Protein AF-A0ABD3L553-F1 (afdb_monomer_lite)

pLDDT: mean 78.99, std 18.38, range [27.89, 98.38]

Structure (mmCIF, N/CA/C/O backbone):
data_AF-A0ABD3L553-F1
#
_entry.id   AF-A0ABD3L553-F1
#
loop_
_atom_site.group_PDB
_atom_site.id
_atom_site.type_symbol
_atom_site.label_atom_id
_atom_site.label_alt_id
_atom_site.label_comp_id
_atom_site.label_asym_id
_atom_site.label_entity_id
_atom_site.label_seq_id
_atom_site.pdbx_PDB_ins_code
_atom_site.Cartn_x
_atom_site.Cartn_y
_atom_site.Cartn_z
_atom_site.occupancy
_atom_site.B_iso_or_equiv
_atom_site.auth_seq_id
_atom_site.auth_comp_id
_atom_site.auth_asym_id
_atom_site.auth_atom_id
_atom_site.pdbx_PDB_model_num
ATOM 1 N N . MET A 1 1 ? -8.746 1.257 77.653 1.00 37.41 1 MET A N 1
ATOM 2 C CA . MET A 1 1 ? -7.509 1.775 77.025 1.00 37.41 1 MET A CA 1
ATOM 3 C C . MET A 1 1 ? -7.790 1.863 75.531 1.00 37.41 1 MET A C 1
ATOM 5 O O . MET A 1 1 ? -7.984 0.806 74.959 1.00 37.41 1 MET A O 1
ATOM 9 N N . PHE A 1 2 ? -7.956 2.972 74.812 1.00 38.97 2 PHE A N 1
ATOM 10 C CA . PHE A 1 2 ? -7.960 4.444 74.946 1.00 38.97 2 PHE A CA 1
ATOM 11 C C . PHE A 1 2 ? -8.925 4.904 73.809 1.00 38.97 2 PHE A C 1
ATOM 13 O O . PHE A 1 2 ? -8.923 4.252 72.772 1.00 38.97 2 PHE A O 1
ATOM 20 N N . GLY A 1 3 ? -9.777 5.931 73.850 1.00 38.03 3 GLY A N 1
ATOM 21 C CA . GLY A 1 3 ? -10.069 6.999 74.804 1.00 38.03 3 GLY A CA 1
ATOM 22 C C . GLY A 1 3 ? -11.532 7.483 74.651 1.00 38.03 3 GLY A C 1
ATOM 23 O O . GLY A 1 3 ? -12.263 7.013 73.783 1.00 38.03 3 GLY A O 1
ATOM 24 N N . SER A 1 4 ? -11.945 8.359 75.566 1.00 42.59 4 SER A N 1
ATOM 25 C CA . SER A 1 4 ? -13.318 8.562 76.067 1.00 42.59 4 SER A CA 1
ATOM 26 C C . SER A 1 4 ? -14.033 9.840 75.575 1.00 42.59 4 SER A C 1
ATOM 28 O O . SER A 1 4 ? -13.401 10.689 74.958 1.00 42.59 4 SER A O 1
ATOM 30 N N . ALA A 1 5 ? -15.293 9.988 76.036 1.00 36.97 5 ALA A N 1
ATOM 31 C CA . ALA A 1 5 ? -16.158 11.188 76.180 1.00 36.97 5 ALA A CA 1
ATOM 32 C C . ALA A 1 5 ? -17.264 11.322 75.100 1.00 36.97 5 ALA A C 1
ATOM 34 O O . ALA A 1 5 ? -16.957 11.429 73.922 1.00 36.97 5 ALA A O 1
ATOM 35 N N . LEU A 1 6 ? -18.570 11.123 75.370 1.00 44.94 6 LEU A N 1
ATOM 36 C CA . LEU A 1 6 ? -19.519 11.935 76.169 1.00 44.94 6 LEU A CA 1
ATOM 37 C C . LEU A 1 6 ? -19.442 13.436 75.848 1.00 44.94 6 LEU A C 1
ATOM 39 O O . LEU A 1 6 ? -18.518 14.082 76.314 1.00 44.94 6 LEU A O 1
ATOM 43 N N . GLU A 1 7 ? -20.445 13.979 75.141 1.00 37.50 7 GLU A N 1
ATOM 44 C CA . GLU A 1 7 ? -21.151 15.202 75.564 1.00 37.50 7 GLU A CA 1
ATOM 45 C C . GLU A 1 7 ? -22.433 15.493 74.755 1.00 37.50 7 GLU A C 1
ATOM 47 O O . GLU A 1 7 ? -22.500 15.374 73.534 1.00 37.50 7 GLU A O 1
ATOM 52 N N . LEU A 1 8 ? -23.466 15.865 75.512 1.00 46.34 8 LEU A N 1
ATOM 53 C CA . LEU A 1 8 ? -24.785 16.358 75.123 1.00 46.34 8 LEU A CA 1
ATOM 54 C C . LEU A 1 8 ? -24.719 17.849 74.758 1.00 46.34 8 LEU A C 1
ATOM 56 O O . LEU A 1 8 ? -24.069 18.606 75.475 1.00 46.34 8 LEU A O 1
ATOM 60 N N . ARG A 1 9 ? -25.540 18.321 73.806 1.00 36.81 9 ARG A N 1
ATOM 61 C CA . ARG A 1 9 ? -26.165 19.656 73.924 1.00 36.81 9 ARG A CA 1
ATOM 62 C C . ARG A 1 9 ? -27.349 19.836 72.978 1.00 36.81 9 ARG A C 1
ATOM 64 O O . ARG A 1 9 ? -27.183 19.935 71.769 1.00 36.81 9 ARG A O 1
ATOM 71 N N . GLY A 1 10 ? -28.546 19.940 73.547 1.00 38.44 10 GLY A N 1
ATOM 72 C CA . GLY A 1 10 ? -29.632 20.681 72.915 1.00 38.44 10 GLY A CA 1
ATOM 73 C C . GLY A 1 10 ? -29.478 22.170 73.221 1.00 38.44 10 GLY A C 1
ATOM 74 O O . GLY A 1 10 ? -29.081 22.509 74.331 1.00 38.44 10 GLY A O 1
ATOM 75 N N . MET A 1 11 ? -29.832 23.036 72.271 1.00 33.97 11 MET A N 1
ATOM 76 C CA . MET A 1 11 ? -30.286 24.404 72.539 1.00 33.97 11 MET A CA 1
ATOM 77 C C . MET A 1 11 ? -31.297 24.836 71.469 1.00 33.97 11 MET A C 1
ATOM 79 O O . MET A 1 11 ? -30.996 24.884 70.279 1.00 33.97 11 MET A O 1
ATOM 83 N N . ARG A 1 12 ? -32.514 25.118 71.943 1.00 43.62 12 ARG A N 1
ATOM 84 C CA . ARG A 1 12 ? -33.414 26.138 71.394 1.00 43.62 12 ARG A CA 1
ATOM 85 C C . ARG A 1 12 ? -32.825 27.501 71.751 1.00 43.62 12 ARG A C 1
ATOM 87 O O . ARG A 1 12 ? -32.411 27.628 72.893 1.00 43.62 12 ARG A O 1
ATOM 94 N N . ASP A 1 13 ? -32.889 28.460 70.831 1.00 33.41 13 ASP A N 1
ATOM 95 C CA . ASP A 1 13 ? -33.043 29.910 71.064 1.00 33.41 13 ASP A CA 1
ATOM 96 C C . ASP A 1 13 ? -33.409 30.551 69.709 1.00 33.41 13 ASP A C 1
ATOM 98 O O . ASP A 1 13 ? -32.777 30.255 68.700 1.00 33.41 13 ASP A O 1
ATOM 102 N N . THR A 1 14 ? -34.626 31.074 69.515 1.00 41.53 14 THR A N 1
ATOM 103 C CA . THR A 1 14 ? -35.154 32.413 69.870 1.00 41.53 14 THR A CA 1
ATOM 104 C C . THR A 1 14 ? -34.456 33.574 69.147 1.00 41.53 14 THR A C 1
ATOM 106 O O . THR A 1 14 ? -33.252 33.722 69.260 1.00 41.53 14 THR A O 1
ATOM 109 N N . HIS A 1 15 ? -35.249 34.376 68.408 1.00 40.12 15 HIS A N 1
ATOM 110 C CA . HIS A 1 15 ? -35.142 35.820 68.067 1.00 40.12 15 HIS A CA 1
ATOM 111 C C . HIS A 1 15 ? -36.072 36.073 66.854 1.00 40.12 15 HIS A C 1
ATOM 113 O O . HIS A 1 15 ? -35.786 35.630 65.750 1.00 40.12 15 HIS A O 1
ATOM 119 N N . ASN A 1 16 ? -37.334 36.490 67.021 1.00 34.00 16 ASN A N 1
ATOM 120 C CA . ASN A 1 16 ? -37.837 37.814 67.425 1.00 34.00 16 ASN A CA 1
ATOM 121 C C . ASN A 1 16 ? -37.368 38.932 66.479 1.00 34.00 16 ASN A C 1
ATOM 123 O O . ASN A 1 16 ? -36.176 39.162 66.457 1.00 34.00 16 ASN A O 1
ATOM 127 N N . TYR A 1 17 ? -38.284 39.589 65.747 1.00 32.78 17 TYR A N 1
ATOM 128 C CA . TYR A 1 17 ? -38.387 41.055 65.572 1.00 32.78 17 TYR A CA 1
ATOM 129 C C . TYR A 1 17 ? -39.692 41.417 64.823 1.00 32.78 17 TYR A C 1
ATOM 131 O O . TYR A 1 17 ? -39.830 41.217 63.622 1.00 32.78 17 TYR A O 1
ATOM 139 N N . HIS A 1 18 ? -40.646 41.935 65.600 1.00 34.84 18 HIS A N 1
ATOM 140 C CA . HIS A 1 18 ? -41.497 43.103 65.343 1.00 34.84 18 HIS A CA 1
ATOM 141 C C . HIS A 1 18 ? -42.167 43.343 63.976 1.00 34.84 18 HIS A C 1
ATOM 143 O O . HIS A 1 18 ? -41.581 43.857 63.029 1.00 34.84 18 HIS A O 1
ATOM 149 N N . THR A 1 19 ? -43.495 43.219 64.004 1.00 39.53 19 THR A N 1
ATOM 150 C CA . THR A 1 19 ? -44.432 44.102 63.297 1.00 39.53 19 THR A CA 1
ATOM 151 C C . THR A 1 19 ? -44.358 45.517 63.899 1.00 39.53 19 THR A C 1
ATOM 153 O O . THR A 1 19 ? -44.509 45.675 65.113 1.00 39.53 19 THR A O 1
ATOM 156 N N . GLY A 1 20 ? -44.145 46.546 63.071 1.00 33.62 20 GLY A N 1
ATOM 157 C CA . GLY A 1 20 ? -44.114 47.959 63.472 1.00 33.62 20 GLY A CA 1
ATOM 158 C C . GLY A 1 20 ? -44.424 48.900 62.299 1.00 33.62 20 GLY A C 1
ATOM 159 O O . GLY A 1 20 ? -43.876 48.739 61.218 1.00 33.62 20 GLY A O 1
ATOM 160 N N . LEU A 1 21 ? -45.356 49.824 62.539 1.00 36.91 21 LEU A N 1
ATOM 161 C CA . LEU A 1 21 ? -46.030 50.773 61.639 1.00 36.91 21 LEU A CA 1
ATOM 162 C C . LEU A 1 21 ? -45.141 51.831 60.919 1.00 36.91 21 LEU A C 1
ATOM 164 O O . LEU A 1 21 ? -44.037 52.115 61.370 1.00 36.91 21 LEU A O 1
ATOM 168 N N . PHE A 1 22 ? -45.784 52.540 59.959 1.00 27.89 22 PHE A N 1
ATOM 169 C CA . PHE A 1 22 ? -45.469 53.863 59.345 1.00 27.89 22 PHE A CA 1
ATOM 170 C C . PHE A 1 22 ? -44.411 53.837 58.211 1.00 27.89 22 PHE A C 1
ATOM 172 O O . PHE A 1 22 ? -43.435 53.119 58.317 1.00 27.89 22 PHE A O 1
ATOM 179 N N . ALA A 1 23 ? -44.485 54.554 57.078 1.00 36.47 23 ALA A N 1
ATOM 180 C CA . ALA A 1 23 ? -45.269 55.708 56.626 1.00 36.47 23 ALA A CA 1
ATOM 181 C C . ALA A 1 23 ? -45.291 55.795 55.070 1.00 36.47 23 ALA A C 1
ATOM 183 O O . ALA A 1 23 ? -44.695 54.977 54.377 1.00 36.47 23 ALA A O 1
ATOM 184 N N . LYS A 1 24 ? -46.011 56.807 54.573 1.00 44.22 24 LYS A N 1
ATOM 185 C CA . LYS A 1 24 ? -46.273 57.234 53.188 1.00 44.22 24 LYS A CA 1
ATOM 186 C C . LYS A 1 24 ? -45.041 57.416 52.272 1.00 44.22 24 LYS A C 1
ATOM 188 O O . LYS A 1 24 ? -43.930 57.612 52.747 1.00 44.22 24 LYS A O 1
ATOM 193 N N . ASP A 1 25 ? -45.365 57.512 50.976 1.00 45.22 25 ASP A N 1
ATOM 194 C CA . ASP A 1 25 ? -44.643 58.170 49.870 1.00 45.22 25 ASP A CA 1
ATOM 195 C C . ASP A 1 25 ? -43.684 57.308 49.027 1.00 45.22 25 ASP A C 1
ATOM 197 O O . ASP A 1 25 ? -42.572 57.007 49.444 1.00 45.22 25 ASP A O 1
ATOM 201 N N . GLN A 1 26 ? -44.109 56.974 47.794 1.00 44.94 26 GLN A N 1
ATOM 202 C CA . GLN A 1 26 ? -43.404 57.263 46.522 1.00 44.94 26 GLN A CA 1
ATOM 203 C C . GLN A 1 26 ? -44.042 56.527 45.316 1.00 44.94 26 GLN A C 1
ATOM 205 O O . GLN A 1 26 ? -43.446 55.647 44.700 1.00 44.94 26 GLN A O 1
ATOM 210 N N . GLU A 1 27 ? -45.236 56.949 44.891 1.00 49.47 27 GLU A N 1
ATOM 211 C CA . GLU A 1 27 ? -45.678 56.775 43.494 1.00 49.47 27 GLU A CA 1
ATOM 212 C C . GLU A 1 27 ? -45.035 57.875 42.624 1.00 49.47 27 GLU A C 1
ATOM 214 O O . GLU A 1 27 ? -45.700 58.809 42.190 1.00 49.47 27 GLU A O 1
ATOM 219 N N . ASN A 1 28 ? -43.710 57.848 42.439 1.00 56.91 28 ASN A N 1
ATOM 220 C CA . ASN A 1 28 ? -43.002 58.903 41.689 1.00 56.91 28 ASN A CA 1
ATOM 221 C C . ASN A 1 28 ? -41.832 58.502 40.748 1.00 56.91 28 ASN A C 1
ATOM 223 O O . ASN A 1 28 ? -41.214 59.416 40.210 1.00 56.91 28 ASN A O 1
ATOM 227 N N . PRO A 1 29 ? -41.499 57.219 40.472 1.00 54.09 29 PRO A N 1
ATOM 228 C CA . PRO A 1 29 ? -40.445 56.908 39.491 1.00 54.09 29 PRO A CA 1
ATOM 229 C C . PRO A 1 29 ? -40.941 56.469 38.096 1.00 54.09 29 PRO A C 1
ATOM 231 O O . PRO A 1 29 ? -40.137 56.393 37.170 1.00 54.09 29 PRO A O 1
ATOM 234 N N . LEU A 1 30 ? -42.237 56.181 37.898 1.00 49.75 30 LEU A N 1
ATOM 235 C CA . LEU A 1 30 ? -42.708 55.540 36.655 1.00 49.75 30 LEU A CA 1
ATOM 236 C C . LEU A 1 30 ? -42.976 56.526 35.495 1.00 49.75 30 LEU A C 1
ATOM 238 O O . LEU A 1 30 ? -42.660 56.214 34.350 1.00 49.75 30 LEU A O 1
ATOM 242 N N . TRP A 1 31 ? -43.483 57.738 35.764 1.00 56.72 31 TRP A N 1
ATOM 243 C CA . TRP A 1 31 ? -43.781 58.730 34.710 1.00 56.72 31 TRP A CA 1
ATOM 244 C C . TRP A 1 31 ? -42.531 59.450 34.170 1.00 56.72 31 TRP A C 1
ATOM 246 O O . TRP A 1 31 ? -42.538 59.939 33.041 1.00 56.72 31 TRP A O 1
ATOM 256 N N . GLN A 1 32 ? -41.436 59.487 34.940 1.00 59.25 32 GLN A N 1
ATOM 257 C CA . GLN A 1 32 ? -40.164 60.083 34.507 1.00 59.25 32 GLN A CA 1
ATOM 258 C C . GLN A 1 32 ? -39.404 59.191 33.518 1.00 59.25 32 GLN A C 1
ATOM 260 O O . GLN A 1 32 ? -38.729 59.701 32.624 1.00 59.25 32 GLN A O 1
ATOM 265 N N . LEU A 1 33 ? -39.542 57.867 33.638 1.00 59.12 33 LEU A N 1
ATOM 266 C CA . LEU A 1 33 ? -38.909 56.916 32.723 1.00 59.12 33 LEU A CA 1
ATOM 267 C C . LEU A 1 33 ? -39.641 56.838 31.380 1.00 59.12 33 LEU A C 1
ATOM 269 O O . LEU A 1 33 ? -38.983 56.766 30.345 1.00 59.12 33 LEU A O 1
ATOM 273 N N . ASP A 1 34 ? -40.972 56.932 31.381 1.00 54.50 34 ASP A N 1
ATOM 274 C CA . ASP A 1 34 ? -41.770 56.897 30.148 1.00 54.50 34 ASP A CA 1
ATOM 275 C C . ASP A 1 34 ? -41.644 58.210 29.347 1.00 54.50 34 ASP A C 1
ATOM 277 O O . ASP A 1 34 ? -41.446 58.200 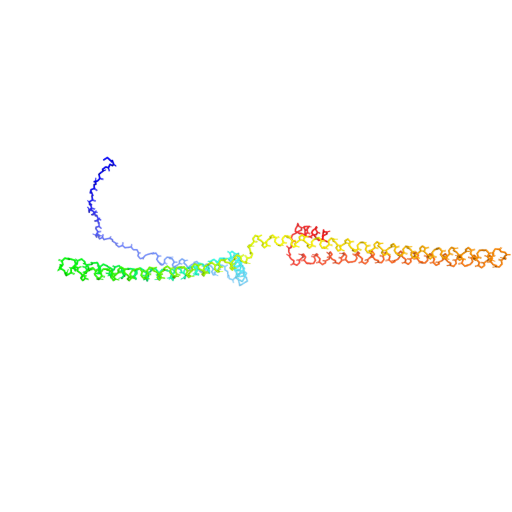28.132 1.00 54.50 34 ASP A O 1
ATOM 281 N N . GLY A 1 35 ? -41.600 59.360 30.037 1.00 62.62 35 GLY A N 1
ATOM 282 C CA . GLY A 1 35 ? -41.269 60.650 29.416 1.00 62.62 35 GLY A CA 1
ATOM 283 C C . GLY A 1 35 ? -39.831 60.713 28.879 1.00 62.62 35 GLY A C 1
ATOM 284 O O . GLY A 1 35 ? -39.587 61.284 27.813 1.00 62.62 35 GLY A O 1
ATOM 285 N N . GLY A 1 36 ? -38.882 60.075 29.574 1.00 61.50 36 GLY A N 1
ATOM 286 C CA . GLY A 1 36 ? -37.493 59.936 29.131 1.00 61.50 36 GLY A CA 1
ATOM 287 C C . GLY A 1 36 ? -37.336 59.028 27.907 1.00 61.50 36 GLY A C 1
ATOM 288 O O . GLY A 1 36 ? -36.589 59.371 26.990 1.00 61.50 36 GLY A O 1
ATOM 289 N N . LEU A 1 37 ? -38.078 57.915 27.842 1.00 59.78 37 LEU A N 1
ATOM 290 C CA . LEU A 1 37 ? -38.114 57.041 26.665 1.00 59.78 37 LEU A CA 1
ATOM 291 C C . LEU A 1 37 ? -38.785 57.720 25.466 1.00 59.78 37 LEU A C 1
ATOM 293 O O . LEU A 1 37 ? -38.278 57.603 24.352 1.00 59.78 37 LEU A O 1
ATOM 297 N N . GLY A 1 38 ? -39.873 58.467 25.680 1.00 61.81 38 GLY A N 1
ATOM 298 C CA . GLY A 1 38 ? -40.547 59.229 24.624 1.00 61.81 38 GLY A CA 1
ATOM 299 C C . GLY A 1 38 ? -39.669 60.339 24.036 1.00 61.81 38 GLY A C 1
ATOM 300 O O . GLY A 1 38 ? -39.580 60.486 22.816 1.00 61.81 38 GLY A O 1
ATOM 301 N N . ALA A 1 39 ? -38.939 61.073 24.884 1.00 60.78 39 ALA A N 1
AT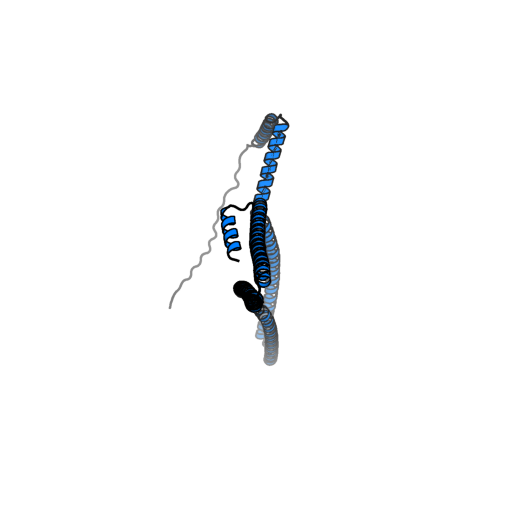OM 302 C CA . ALA A 1 39 ? -37.998 62.107 24.449 1.00 60.78 39 ALA A CA 1
ATOM 303 C C . ALA A 1 39 ? -36.752 61.520 23.759 1.00 60.78 39 ALA A C 1
ATOM 305 O O . ALA A 1 39 ? -36.274 62.072 22.763 1.00 60.78 39 ALA A O 1
ATOM 306 N N . ALA A 1 40 ? -36.243 60.380 24.237 1.00 57.69 40 ALA A N 1
ATOM 307 C CA . ALA A 1 40 ? -35.161 59.645 23.582 1.00 57.69 40 ALA A CA 1
ATOM 308 C C . ALA A 1 40 ? -35.603 59.054 22.230 1.00 57.69 40 ALA A C 1
ATOM 310 O O . ALA A 1 40 ? -34.846 59.109 21.265 1.00 57.69 40 ALA A O 1
ATOM 311 N N . GLY A 1 41 ? -36.843 58.564 22.131 1.00 57.84 41 GLY A N 1
ATOM 312 C CA . GLY A 1 41 ? -37.448 58.080 20.889 1.00 57.84 41 GLY A CA 1
ATOM 313 C C . GLY A 1 41 ? -37.586 59.187 19.844 1.00 57.84 41 GLY A C 1
ATOM 314 O O . GLY A 1 41 ? -37.081 59.046 18.734 1.00 57.84 41 GLY A O 1
ATOM 315 N N . ALA A 1 42 ? -38.148 60.340 20.221 1.00 58.75 42 ALA A N 1
ATOM 316 C CA . ALA A 1 42 ? -38.316 61.480 19.316 1.00 58.75 42 ALA A CA 1
ATOM 317 C C . ALA A 1 42 ? -36.977 62.110 18.879 1.00 58.75 42 ALA A C 1
ATOM 319 O O . ALA A 1 42 ? -36.817 62.511 17.725 1.00 58.75 42 ALA A O 1
ATOM 320 N N . THR A 1 43 ? -35.976 62.163 19.767 1.00 57.19 43 THR A N 1
ATOM 321 C CA . THR A 1 43 ? -34.625 62.655 19.425 1.00 57.19 43 THR A CA 1
ATOM 322 C C . THR A 1 43 ? -33.796 61.659 18.612 1.00 57.19 43 THR A C 1
ATOM 324 O O . THR A 1 43 ? -32.850 62.073 17.935 1.00 57.19 43 THR A O 1
ATOM 327 N N . PHE A 1 44 ? -34.137 60.370 18.654 1.00 58.72 44 PHE A N 1
ATOM 328 C CA . PHE A 1 44 ? -33.572 59.342 17.783 1.00 58.72 44 PHE A CA 1
ATOM 329 C C . PHE A 1 44 ? -34.208 59.387 16.386 1.00 58.72 44 PHE A C 1
ATOM 331 O O . PHE A 1 44 ? -33.501 59.305 15.384 1.00 58.72 44 PHE A O 1
ATOM 338 N N . GLU A 1 45 ? -35.523 59.603 16.308 1.00 57.84 45 GLU A N 1
ATOM 339 C CA . GLU A 1 45 ? -36.266 59.685 15.046 1.00 57.84 45 GLU A CA 1
ATOM 340 C C . GLU A 1 45 ? -35.990 60.991 14.278 1.00 57.84 45 GLU A C 1
ATOM 342 O O . GLU A 1 45 ? -35.849 60.967 13.058 1.00 57.84 45 GLU A O 1
ATOM 347 N N . SER A 1 46 ? -35.798 62.116 14.981 1.00 57.84 46 SER A N 1
ATOM 348 C CA . SER A 1 46 ? -35.474 63.421 14.377 1.00 57.84 46 SER A CA 1
ATOM 349 C C . SER A 1 46 ? -34.022 63.555 13.896 1.00 57.84 46 SER A C 1
ATOM 351 O O . SER A 1 46 ? -33.734 64.456 13.107 1.00 57.84 46 SER A O 1
ATOM 353 N N . ARG A 1 47 ? -33.092 62.714 14.370 1.00 55.03 47 ARG A N 1
ATOM 354 C CA . ARG A 1 47 ? -31.674 62.772 13.965 1.00 55.03 47 ARG A CA 1
ATOM 355 C C . ARG A 1 47 ? -31.371 62.051 12.649 1.00 55.03 47 ARG A C 1
ATOM 357 O O . ARG A 1 47 ? -30.267 62.202 12.145 1.00 55.03 47 ARG A O 1
ATOM 364 N N . TYR A 1 48 ? -32.340 61.324 12.089 1.00 56.16 48 TYR A N 1
ATOM 365 C CA . TYR A 1 48 ? -32.194 60.554 10.851 1.00 56.16 48 TYR A CA 1
ATOM 366 C C . TYR A 1 48 ? -33.423 60.727 9.947 1.00 56.16 48 TYR A C 1
ATOM 368 O O . TYR A 1 48 ? -34.179 59.784 9.702 1.00 56.16 48 TYR A O 1
ATOM 376 N N . SER A 1 49 ? -33.632 61.951 9.459 1.00 58.41 49 SER A N 1
ATOM 377 C CA . SER A 1 49 ? -34.679 62.257 8.471 1.00 58.41 49 SER A CA 1
ATOM 378 C C . SER A 1 49 ? -34.275 61.907 7.032 1.00 58.41 49 SER A C 1
ATOM 380 O O . SER A 1 49 ? -35.142 61.879 6.161 1.00 58.41 49 SER A O 1
ATOM 382 N N . ASP A 1 50 ? -32.994 61.620 6.767 1.00 61.94 50 ASP A N 1
ATOM 383 C CA . ASP A 1 50 ? -32.522 61.199 5.444 1.00 61.94 50 ASP A CA 1
ATOM 384 C C . ASP A 1 50 ? -32.761 59.683 5.233 1.00 61.94 50 ASP A C 1
ATOM 386 O O . ASP A 1 50 ? -32.183 58.848 5.948 1.00 61.94 50 ASP A O 1
ATOM 390 N N . PRO A 1 51 ? -33.626 59.283 4.278 1.00 66.38 51 PRO A N 1
ATOM 391 C CA . PRO A 1 51 ? -33.917 57.878 4.008 1.00 66.38 51 PRO A CA 1
ATOM 392 C C . PRO A 1 51 ? -32.688 57.062 3.574 1.00 66.38 51 PRO A C 1
ATOM 394 O O . PRO A 1 51 ? -32.664 55.854 3.837 1.00 66.38 51 PRO A O 1
ATOM 397 N N . GLU A 1 52 ? -31.665 57.673 2.965 1.00 67.19 52 GLU A N 1
ATOM 398 C CA . GLU A 1 52 ? -30.456 56.950 2.542 1.00 67.19 52 GLU A CA 1
ATOM 399 C C . GLU A 1 52 ? -29.506 56.662 3.718 1.00 67.19 52 GLU A C 1
ATOM 401 O O . GLU A 1 52 ? -29.003 55.542 3.830 1.00 67.19 52 GLU A O 1
ATOM 406 N N . GLU A 1 53 ? -29.354 57.572 4.687 1.00 70.38 53 GLU A N 1
ATOM 407 C CA . GLU A 1 53 ? -28.598 57.290 5.922 1.00 70.38 53 GLU A CA 1
ATOM 408 C C . GLU A 1 53 ? -29.264 56.200 6.771 1.00 70.38 53 GLU A C 1
ATOM 410 O O . GLU A 1 53 ? -28.598 55.293 7.282 1.00 70.38 53 GLU A O 1
ATOM 415 N N . LYS A 1 54 ? -30.599 56.216 6.868 1.00 72.25 54 LYS A N 1
ATOM 416 C CA . LYS A 1 54 ? -31.365 55.172 7.569 1.00 72.25 54 LYS A CA 1
ATOM 417 C C . LYS A 1 54 ? -31.174 53.800 6.921 1.00 72.25 54 LYS A C 1
ATOM 419 O O . LYS A 1 54 ? -31.122 52.780 7.611 1.00 72.25 54 LYS A O 1
ATOM 424 N N . LYS A 1 55 ? -31.070 53.761 5.594 1.00 76.44 55 LYS A N 1
ATOM 425 C CA . LYS A 1 55 ? -30.827 52.543 4.816 1.00 76.44 55 LYS A CA 1
ATOM 426 C C . LYS A 1 55 ? -29.392 52.042 4.982 1.00 76.44 55 LYS A C 1
ATOM 428 O O . LYS A 1 55 ? -29.214 50.844 5.186 1.00 76.44 55 LYS A O 1
ATOM 433 N N . LEU A 1 56 ? -28.402 52.936 4.988 1.00 79.06 56 LEU A N 1
ATOM 434 C CA . LEU A 1 56 ? -27.000 52.605 5.268 1.00 79.06 56 LEU A CA 1
ATOM 435 C C . LEU A 1 56 ? -26.813 52.060 6.688 1.00 79.06 56 LEU A C 1
ATOM 437 O O . LEU A 1 56 ? -26.183 51.021 6.863 1.00 79.06 56 LEU A O 1
ATOM 441 N N . MET A 1 57 ? -27.430 52.686 7.693 1.00 79.69 57 MET A N 1
ATOM 442 C CA . MET A 1 57 ? -27.401 52.198 9.075 1.00 79.69 57 MET A CA 1
ATOM 443 C C . MET A 1 57 ? -28.072 50.826 9.202 1.00 79.69 57 MET A C 1
ATOM 445 O O . MET A 1 57 ? -27.530 49.919 9.829 1.00 79.69 57 MET A O 1
ATOM 449 N N . ARG A 1 58 ? -29.231 50.629 8.558 1.00 80.62 58 ARG A N 1
ATOM 450 C CA . ARG A 1 58 ? -29.885 49.311 8.498 1.00 80.62 58 ARG A CA 1
ATOM 451 C C . ARG A 1 58 ? -28.984 48.268 7.850 1.00 80.62 58 ARG A C 1
ATOM 453 O O . ARG A 1 58 ? -28.920 47.156 8.357 1.00 80.62 58 ARG A O 1
ATOM 460 N N . MET A 1 59 ? -28.286 48.618 6.771 1.00 81.31 59 MET A N 1
ATOM 461 C CA . MET A 1 59 ? -27.349 47.723 6.096 1.00 81.31 59 MET A CA 1
ATOM 462 C C . MET A 1 59 ? -26.167 47.362 7.005 1.00 81.31 59 MET A C 1
ATOM 464 O O . MET A 1 59 ? -25.864 46.182 7.143 1.00 81.31 59 MET A O 1
ATOM 468 N N . HIS A 1 60 ? -25.586 48.342 7.702 1.00 84.06 60 HIS A N 1
ATOM 469 C CA . HIS A 1 60 ? -24.502 48.131 8.664 1.00 84.06 60 HIS A CA 1
ATOM 470 C C . HIS A 1 60 ? -24.927 47.227 9.829 1.00 84.06 60 HIS A C 1
ATOM 472 O O . HIS A 1 60 ? -24.254 46.248 10.137 1.00 84.06 60 HIS A O 1
ATOM 478 N N . ILE A 1 61 ? -26.085 47.495 10.441 1.00 84.94 61 ILE A N 1
ATOM 479 C CA . ILE A 1 61 ? -26.640 46.650 11.509 1.00 84.94 61 ILE A CA 1
ATOM 480 C C . ILE A 1 61 ? -26.860 45.224 10.995 1.00 84.94 61 ILE A C 1
ATOM 482 O O . ILE A 1 61 ? -26.549 44.256 11.683 1.00 84.94 61 ILE A O 1
ATOM 486 N N . LEU A 1 62 ? -27.369 45.070 9.772 1.00 86.88 62 LEU A N 1
ATOM 487 C CA . LEU A 1 62 ? -27.644 43.761 9.186 1.00 86.88 62 LEU A CA 1
ATOM 488 C C . LEU A 1 62 ? -26.344 42.996 8.882 1.00 86.88 62 LEU A C 1
ATOM 490 O O . LEU A 1 62 ? -26.282 41.788 9.120 1.00 86.88 62 LEU A O 1
ATOM 494 N N . GLU A 1 63 ? -25.285 43.682 8.449 1.00 87.88 63 GLU A N 1
ATOM 495 C CA . GLU A 1 63 ? -23.939 43.113 8.302 1.00 87.88 63 GLU A CA 1
ATOM 496 C C . GLU A 1 63 ? -23.329 42.697 9.647 1.00 87.88 63 GLU A C 1
ATOM 498 O O . GLU A 1 63 ? -22.811 41.582 9.766 1.00 87.88 63 GLU A O 1
ATOM 503 N N . GLU A 1 64 ? -23.442 43.529 10.685 1.00 87.62 64 GLU A N 1
ATOM 504 C CA . GLU A 1 64 ? -22.976 43.192 12.033 1.00 87.62 64 GLU A CA 1
ATOM 505 C C . GLU A 1 64 ? -23.740 42.005 12.626 1.00 87.62 64 GLU A C 1
ATOM 507 O O . GLU A 1 64 ? -23.130 41.085 13.181 1.00 87.62 64 GLU A O 1
ATOM 512 N N . MET A 1 65 ? -25.064 41.958 12.449 1.00 83.62 65 MET A N 1
ATOM 513 C CA . MET A 1 65 ? -25.875 40.806 12.844 1.00 83.62 65 MET A CA 1
ATOM 514 C C . MET A 1 65 ? -25.421 39.549 12.099 1.00 83.62 65 MET A C 1
ATOM 516 O O . MET A 1 65 ? -25.190 38.507 12.714 1.00 83.62 65 MET A O 1
ATOM 520 N N . GLN A 1 66 ? -25.200 39.622 10.787 1.00 83.94 66 GLN A N 1
ATOM 521 C CA . GLN A 1 66 ? -24.683 38.482 10.029 1.00 83.94 66 GLN A CA 1
ATOM 522 C C . GLN A 1 66 ? -23.291 38.038 10.507 1.00 83.94 66 GLN A C 1
ATOM 524 O O . GLN A 1 66 ? -23.023 36.831 10.567 1.00 83.94 66 GLN A O 1
ATOM 529 N N . LEU A 1 67 ? -22.414 38.976 10.877 1.00 86.38 67 LEU A N 1
ATOM 530 C CA . LEU A 1 67 ? -21.092 38.694 11.436 1.00 86.38 67 LEU A CA 1
ATOM 531 C C . LEU A 1 67 ? -21.200 37.980 12.791 1.00 86.38 67 LEU A C 1
ATOM 533 O O . LEU A 1 67 ? -20.522 36.973 13.004 1.00 86.38 67 LEU A O 1
ATOM 537 N N . LEU A 1 68 ? -22.075 38.449 13.682 1.00 81.62 68 LEU A N 1
ATOM 538 C CA . LEU A 1 68 ? -22.351 37.819 14.977 1.00 81.62 68 LEU A CA 1
ATOM 539 C C . LEU A 1 68 ? -22.906 36.402 14.799 1.00 81.62 68 LEU A C 1
ATOM 541 O O . LEU A 1 68 ? -22.389 35.462 15.399 1.00 81.62 68 LEU A O 1
ATOM 545 N N . HIS A 1 69 ? -23.864 36.202 13.892 1.00 78.31 69 HIS A N 1
ATOM 546 C CA . HIS A 1 69 ? -24.392 34.873 13.571 1.00 78.31 69 HIS A CA 1
ATOM 547 C C . HIS A 1 69 ? -23.327 33.939 12.971 1.00 78.31 69 HIS A C 1
ATOM 549 O O . HIS A 1 69 ? -23.345 32.729 13.207 1.00 78.31 69 HIS A O 1
ATOM 555 N N . LYS A 1 70 ? -22.383 34.460 12.175 1.00 78.75 70 LYS A N 1
ATOM 556 C CA . LYS A 1 70 ? -21.228 33.682 11.693 1.00 78.75 70 LYS A CA 1
ATOM 557 C C . LYS A 1 70 ? -20.275 33.330 12.837 1.00 78.75 70 LYS A C 1
ATOM 559 O O . LYS A 1 70 ? -19.839 32.186 12.898 1.00 78.75 70 LYS A O 1
ATOM 564 N N . LYS A 1 71 ? -20.001 34.259 13.760 1.00 79.81 71 LYS A N 1
ATOM 565 C CA . LYS A 1 71 ? -19.170 34.014 14.952 1.00 79.81 71 LYS A CA 1
ATOM 566 C C . LYS A 1 71 ? -19.794 32.973 15.884 1.00 79.81 71 LYS A C 1
ATOM 568 O O . LYS A 1 71 ? -19.079 32.081 16.318 1.00 79.81 71 LYS A O 1
ATOM 573 N N . ILE A 1 72 ? -21.105 33.017 16.124 1.00 73.38 72 ILE A N 1
ATOM 574 C CA . ILE A 1 72 ? -21.831 32.027 16.943 1.00 73.38 72 ILE A CA 1
ATOM 575 C C . ILE A 1 72 ? -21.773 30.633 16.298 1.00 73.38 72 ILE A C 1
ATOM 577 O O . ILE A 1 72 ? -21.445 29.652 16.969 1.00 73.38 72 ILE A O 1
ATOM 581 N N . ARG A 1 73 ? -21.986 30.550 14.975 1.00 70.00 73 ARG A N 1
ATOM 582 C CA . ARG A 1 73 ? -21.845 29.295 14.215 1.00 70.00 73 ARG A CA 1
ATOM 583 C C . ARG A 1 73 ? -20.408 28.766 14.210 1.00 70.00 73 ARG A C 1
ATOM 585 O O . ARG A 1 73 ? -20.205 27.569 14.395 1.00 70.00 73 ARG A O 1
ATOM 592 N N . ALA A 1 74 ? -19.410 29.638 14.053 1.00 69.44 74 ALA A N 1
ATOM 593 C CA . ALA A 1 74 ? -17.993 29.272 14.121 1.00 69.44 74 ALA A CA 1
ATOM 594 C C . ALA A 1 74 ? -17.576 28.820 15.531 1.00 69.44 74 ALA A C 1
ATOM 596 O O . ALA A 1 74 ? -16.814 27.866 15.671 1.00 69.44 74 ALA A O 1
ATOM 597 N N . ALA A 1 75 ? -18.129 29.450 16.571 1.00 68.50 75 ALA A N 1
ATOM 598 C CA . ALA A 1 75 ? -17.916 29.099 17.972 1.00 68.50 75 ALA A CA 1
ATOM 599 C C . ALA A 1 75 ? -18.633 27.800 18.393 1.00 68.50 75 ALA A C 1
ATOM 601 O O . ALA A 1 75 ? -18.497 27.380 19.541 1.00 68.50 75 ALA A O 1
ATOM 602 N N . LYS A 1 76 ? -19.378 27.141 17.485 1.00 68.81 76 LYS A N 1
ATOM 603 C CA . LYS A 1 76 ? -20.081 25.862 17.708 1.00 68.81 76 LYS A CA 1
ATOM 604 C C . LYS A 1 76 ? -21.011 25.857 18.935 1.00 68.81 76 LYS A C 1
ATOM 606 O O . LYS A 1 76 ? -21.356 24.782 19.431 1.00 68.81 76 LYS A O 1
ATOM 611 N N . VAL A 1 77 ? -21.450 27.024 19.407 1.00 66.56 77 VAL A N 1
ATOM 612 C CA . VAL A 1 77 ? -22.257 27.173 20.632 1.00 66.56 77 VAL A CA 1
ATOM 613 C C . VAL A 1 77 ? -23.570 26.397 20.517 1.00 66.56 77 VAL A C 1
ATOM 615 O O . VAL A 1 77 ? -23.937 25.686 21.449 1.00 66.56 77 VAL A O 1
ATOM 618 N N . ASP A 1 78 ? -24.194 26.398 19.337 1.00 70.31 78 ASP A N 1
ATOM 619 C CA . ASP A 1 78 ? -25.419 25.634 19.065 1.00 70.31 78 ASP A CA 1
ATOM 620 C C . ASP A 1 78 ? -25.233 24.126 19.300 1.00 70.31 78 ASP A C 1
ATOM 622 O O . ASP A 1 78 ? -26.085 23.471 19.896 1.00 70.31 78 ASP A O 1
ATOM 626 N N . SER A 1 79 ? -24.077 23.564 18.924 1.00 76.69 79 SER A N 1
ATOM 627 C CA . SER A 1 79 ? -23.778 22.142 19.157 1.00 76.69 79 SER A CA 1
ATOM 628 C C . SER A 1 79 ? -23.587 21.814 20.642 1.00 76.69 79 SER A C 1
ATOM 630 O O . SER A 1 79 ? -23.964 20.731 21.098 1.00 76.69 79 SER A O 1
ATOM 632 N N . VAL A 1 80 ? -23.051 22.762 21.419 1.00 78.62 80 VAL A N 1
ATOM 633 C CA . VAL A 1 80 ? -22.896 22.634 22.873 1.00 78.62 80 VAL A CA 1
ATOM 634 C C . VAL A 1 80 ? -24.260 22.702 23.554 1.00 78.62 80 VAL A C 1
ATOM 636 O O . VAL A 1 80 ? -24.535 21.878 24.425 1.00 78.62 80 VAL A O 1
ATOM 639 N N . VAL A 1 81 ? -25.137 23.610 23.118 1.00 81.38 81 VAL A N 1
ATOM 640 C CA . VAL A 1 81 ? -26.514 23.728 23.619 1.00 81.38 81 VAL A CA 1
ATOM 641 C C . VAL A 1 81 ? -27.322 22.470 23.296 1.00 81.38 81 VAL A C 1
ATOM 643 O O . VAL A 1 81 ? -27.958 21.917 24.191 1.00 81.38 81 VAL A O 1
ATOM 646 N N . CYS A 1 82 ? -27.235 21.936 22.072 1.00 82.75 82 CYS A N 1
ATOM 647 C CA . CYS A 1 82 ? -27.876 20.665 21.723 1.00 82.75 82 CYS A CA 1
ATOM 648 C C . CYS A 1 82 ? -27.379 19.509 22.604 1.00 82.75 82 CYS A C 1
ATOM 650 O O . CYS A 1 82 ? -28.182 18.708 23.086 1.00 82.75 82 CYS A O 1
ATOM 652 N N . ARG A 1 83 ? -26.068 19.436 22.867 1.00 86.19 83 ARG A N 1
ATOM 653 C CA . ARG A 1 83 ? -25.488 18.423 23.759 1.00 86.19 83 ARG A CA 1
ATOM 654 C C . ARG A 1 83 ? -25.987 18.575 25.196 1.00 86.19 83 ARG A C 1
ATOM 656 O O . ARG A 1 83 ? -26.358 17.579 25.810 1.00 86.19 83 ARG A O 1
ATOM 663 N N . LEU A 1 84 ? -26.047 19.800 25.715 1.00 88.50 84 LEU A N 1
ATOM 664 C CA . LEU A 1 84 ? -26.596 20.081 27.044 1.00 88.50 84 LEU A CA 1
ATOM 665 C C . LEU A 1 84 ? -28.082 19.714 27.132 1.00 88.50 84 LEU A C 1
ATOM 667 O O . LEU A 1 84 ? -28.493 19.090 28.106 1.00 88.50 84 LEU A O 1
ATOM 671 N N . MET A 1 85 ? -28.877 20.002 26.099 1.00 89.50 85 MET A N 1
ATOM 672 C CA . MET A 1 85 ? -30.284 19.592 26.041 1.00 89.50 85 MET A CA 1
ATOM 673 C C . MET A 1 85 ? -30.450 18.068 26.059 1.00 89.50 85 MET A C 1
ATOM 675 O O . MET A 1 85 ? -31.354 17.561 26.725 1.00 89.50 85 MET A O 1
ATOM 679 N N . LEU A 1 86 ? -29.594 17.325 25.349 1.00 90.44 86 LEU A N 1
ATOM 680 C CA . LEU A 1 86 ? -29.605 15.858 25.372 1.00 90.44 86 LEU A CA 1
ATOM 681 C C . LEU A 1 86 ? -29.225 15.314 26.753 1.00 90.44 86 LEU A C 1
ATOM 683 O O . LEU A 1 86 ? -29.929 14.452 27.281 1.00 90.44 86 LEU A O 1
ATOM 687 N N . LEU A 1 87 ? -28.172 15.862 27.365 1.00 90.69 87 LEU A N 1
ATOM 688 C CA . LEU A 1 87 ? -27.756 15.494 28.719 1.00 90.69 87 LEU A CA 1
ATOM 689 C C . LEU A 1 87 ? -28.868 15.774 29.735 1.00 90.69 87 LEU A C 1
ATOM 691 O O . LEU A 1 87 ? -29.204 14.897 30.526 1.00 90.69 87 LEU A O 1
ATOM 695 N N . MET A 1 88 ? -29.525 16.931 29.654 1.00 93.00 88 MET A N 1
ATOM 696 C CA . MET A 1 88 ? -30.619 17.289 30.557 1.00 93.00 88 MET A CA 1
ATOM 697 C C . MET A 1 88 ? -31.834 16.361 30.410 1.00 93.00 88 MET A C 1
ATOM 699 O O . MET A 1 88 ? -32.443 15.981 31.408 1.00 93.00 88 MET A O 1
ATOM 703 N N . LYS A 1 89 ? -32.170 15.932 29.184 1.00 91.44 89 LYS A N 1
ATOM 704 C CA . LYS A 1 89 ? -33.205 14.906 28.958 1.00 91.44 89 LYS A CA 1
ATOM 705 C C . LYS A 1 89 ? -32.817 13.570 29.592 1.00 91.44 89 LYS A C 1
ATOM 707 O O . LYS A 1 89 ? -33.656 12.944 30.233 1.00 91.44 89 LYS A O 1
ATOM 712 N N . SER A 1 90 ? -31.561 13.150 29.440 1.00 90.50 90 SER A N 1
ATOM 713 C CA . SER A 1 90 ? -31.077 11.897 30.030 1.00 90.50 90 SER A CA 1
ATOM 714 C C . SER A 1 90 ? -31.049 11.931 31.562 1.00 90.50 90 SER A C 1
ATOM 716 O O . SER A 1 90 ? -31.434 10.945 32.185 1.00 90.50 90 SER A O 1
ATOM 718 N N . LEU A 1 91 ? -30.702 13.074 32.167 1.00 91.69 91 LEU A N 1
ATOM 719 C CA . LEU A 1 91 ? -30.721 13.263 33.620 1.00 91.69 91 LEU A CA 1
ATOM 720 C C . LEU A 1 91 ? -32.134 13.129 34.191 1.00 91.69 91 LEU A C 1
ATOM 722 O O . LEU A 1 91 ? -32.321 12.382 35.140 1.00 91.69 91 LEU A O 1
ATOM 726 N N . LYS A 1 92 ? -33.142 13.745 33.559 1.00 92.81 92 LYS A N 1
ATOM 727 C CA . LYS A 1 92 ? -34.546 13.595 33.988 1.00 92.81 92 LYS A CA 1
ATOM 728 C C . LYS A 1 92 ? -35.034 12.146 33.941 1.00 92.81 92 LYS A C 1
ATOM 730 O O . LYS A 1 92 ? -35.807 11.715 34.791 1.00 92.81 92 LYS A O 1
ATOM 735 N N . VAL A 1 93 ? -34.604 11.383 32.934 1.00 92.50 93 VAL A N 1
ATOM 736 C CA . VAL A 1 93 ? -34.934 9.952 32.839 1.00 92.50 93 VAL A CA 1
ATOM 737 C C . VAL A 1 93 ? -34.251 9.160 33.954 1.00 92.50 93 VAL A C 1
ATOM 739 O O . VAL A 1 93 ? -34.852 8.231 34.489 1.00 92.50 93 VAL A O 1
ATOM 742 N N . LEU A 1 94 ? -33.009 9.507 34.295 1.00 88.50 94 LEU A N 1
ATOM 743 C CA . LEU A 1 94 ? -32.252 8.838 35.349 1.00 88.50 94 LEU A CA 1
ATOM 744 C C . LEU A 1 94 ? -32.833 9.128 36.739 1.00 88.50 94 LEU A C 1
ATOM 746 O O . LEU A 1 94 ? -33.046 8.193 37.498 1.00 88.50 94 LEU A O 1
ATOM 750 N N . GLU A 1 95 ? -33.171 10.386 37.016 1.00 92.50 95 GLU A N 1
ATOM 751 C CA . GLU A 1 95 ? -33.815 10.825 38.260 1.00 92.50 95 GLU A CA 1
ATOM 752 C C . GLU A 1 95 ? -35.141 10.088 38.498 1.00 92.50 95 GLU A C 1
ATOM 754 O O . GLU A 1 95 ? -35.383 9.560 39.580 1.00 92.50 95 GLU A O 1
ATOM 759 N N . LYS A 1 96 ? -35.971 9.939 37.455 1.00 92.06 96 LYS A N 1
ATOM 760 C CA . LYS A 1 96 ? -37.204 9.144 37.554 1.00 92.06 96 LYS A CA 1
ATOM 761 C C . LYS A 1 96 ? -36.921 7.682 37.925 1.00 92.06 96 LYS A C 1
ATOM 763 O O . LYS A 1 96 ? -37.589 7.130 38.791 1.00 92.06 96 LYS A O 1
ATOM 768 N N . LYS A 1 97 ? -35.921 7.061 37.291 1.00 91.31 97 LYS A N 1
ATOM 769 C CA . LYS A 1 97 ? -35.535 5.670 37.588 1.00 91.31 97 LYS A CA 1
ATOM 770 C C . LYS A 1 97 ? -34.999 5.501 39.009 1.00 91.31 97 LYS A C 1
ATOM 772 O O . LYS A 1 97 ? -35.204 4.445 39.601 1.00 91.31 97 LYS A O 1
ATOM 777 N N . GLU A 1 98 ? -34.291 6.498 39.530 1.00 88.12 98 GLU A N 1
ATOM 778 C CA . GLU A 1 98 ? -33.784 6.493 40.902 1.00 88.12 98 GLU A CA 1
ATOM 779 C C . GLU A 1 98 ? -34.934 6.500 41.912 1.00 88.12 98 GLU A C 1
ATOM 781 O O . GLU A 1 98 ? -34.965 5.642 42.792 1.00 88.12 98 GLU A O 1
ATOM 786 N N . LEU A 1 99 ? -35.923 7.379 41.721 1.00 90.81 99 LEU A N 1
ATOM 787 C CA . LEU A 1 99 ? -37.122 7.428 42.562 1.00 90.81 99 LEU A CA 1
ATOM 788 C C . LEU A 1 99 ? -37.911 6.111 42.522 1.00 90.81 99 LEU A C 1
ATOM 790 O O . LEU A 1 99 ? -38.291 5.586 43.571 1.00 90.81 99 LEU A O 1
ATOM 794 N N . ASP A 1 100 ? -38.101 5.539 41.329 1.00 90.56 100 ASP A N 1
ATOM 795 C CA . ASP A 1 100 ? -38.780 4.249 41.163 1.00 90.56 100 ASP A CA 1
ATOM 796 C C . ASP A 1 100 ? -38.030 3.136 41.929 1.00 90.56 100 ASP A C 1
ATOM 798 O O . ASP A 1 100 ? -38.633 2.387 42.700 1.00 90.56 100 ASP A O 1
ATOM 802 N N . CYS A 1 101 ? -36.699 3.071 41.798 1.00 89.06 101 CYS A N 1
ATOM 803 C CA . CYS A 1 101 ? -35.849 2.104 42.504 1.00 89.06 101 CYS A CA 1
ATOM 804 C C . CYS A 1 101 ? -35.887 2.288 44.030 1.00 89.06 101 CYS A C 1
ATOM 806 O O . CYS A 1 101 ? -35.949 1.312 44.781 1.00 89.06 101 CYS A O 1
ATOM 808 N N . GLN A 1 102 ? -35.875 3.535 44.499 1.00 90.56 102 GLN A N 1
ATOM 809 C CA . GLN A 1 102 ? -35.940 3.855 45.919 1.00 90.56 102 GLN A CA 1
ATOM 810 C C . GLN A 1 102 ? -37.273 3.401 46.526 1.00 90.56 102 GLN A C 1
ATOM 812 O O . GLN A 1 102 ? -37.280 2.814 47.608 1.00 90.56 102 GLN A O 1
ATOM 817 N N . SER A 1 103 ? -38.386 3.602 45.814 1.00 88.75 103 SER A N 1
ATOM 818 C CA . SER A 1 103 ? -39.709 3.150 46.260 1.00 88.75 103 SER A CA 1
ATOM 819 C C . SER A 1 103 ? -39.816 1.620 46.356 1.00 88.75 103 SER A C 1
ATOM 821 O O . SER A 1 103 ? -40.300 1.100 47.361 1.00 88.75 103 SER A O 1
ATOM 823 N N . ASP A 1 104 ? -39.279 0.892 45.371 1.00 91.06 104 ASP A N 1
ATOM 824 C CA . ASP A 1 104 ? -39.232 -0.576 45.362 1.00 91.06 104 ASP A CA 1
ATOM 825 C C . ASP A 1 104 ? -38.338 -1.122 46.490 1.00 91.06 104 ASP A C 1
ATOM 827 O O . ASP A 1 104 ? -38.673 -2.107 47.149 1.00 91.06 104 ASP A O 1
ATOM 831 N N . ASN A 1 105 ? -37.219 -0.449 46.781 1.00 87.12 105 ASN A N 1
ATOM 832 C CA . ASN A 1 105 ? -36.349 -0.810 47.899 1.00 87.12 105 ASN A CA 1
ATOM 833 C C . ASN A 1 105 ? -37.056 -0.630 49.252 1.00 87.12 105 ASN A C 1
ATOM 835 O O . ASN A 1 105 ? -37.028 -1.539 50.081 1.00 87.12 105 ASN A O 1
ATOM 839 N N . ILE A 1 106 ? -37.748 0.497 49.450 1.00 92.38 106 ILE A N 1
ATOM 840 C CA . ILE A 1 106 ? -38.529 0.756 50.669 1.00 92.38 106 ILE A CA 1
ATOM 841 C C . ILE A 1 106 ? -39.613 -0.317 50.856 1.00 92.38 106 ILE A C 1
ATOM 843 O O . ILE A 1 106 ? -39.745 -0.850 51.955 1.00 92.38 106 ILE A O 1
ATOM 847 N N . ALA A 1 107 ? -40.331 -0.687 49.791 1.00 90.25 107 ALA A N 1
ATOM 848 C CA . ALA A 1 107 ? -41.358 -1.730 49.843 1.00 90.25 107 ALA A CA 1
ATOM 849 C C . ALA A 1 107 ? -40.783 -3.123 50.172 1.00 90.25 107 ALA A C 1
ATOM 851 O O . ALA A 1 107 ? -41.355 -3.874 50.960 1.00 90.25 107 ALA A O 1
ATOM 852 N N . LYS A 1 108 ? -39.625 -3.477 49.603 1.00 92.94 108 LYS A N 1
ATOM 853 C CA . LYS A 1 108 ? -38.931 -4.735 49.931 1.00 92.94 108 LYS A CA 1
ATOM 854 C C . LYS A 1 108 ? -38.424 -4.750 51.368 1.00 92.94 108 LYS A C 1
ATOM 856 O O . LYS A 1 108 ? -38.469 -5.791 52.019 1.00 92.94 108 LYS A O 1
ATOM 861 N N . LYS A 1 109 ? -37.941 -3.609 51.865 1.00 91.81 109 LYS A N 1
ATOM 862 C CA . LYS A 1 109 ? -37.490 -3.469 53.249 1.00 91.81 109 LYS A CA 1
ATOM 863 C C . LYS A 1 109 ? -38.647 -3.677 54.228 1.00 91.81 109 LYS A C 1
ATOM 865 O O . LYS A 1 109 ? -38.480 -4.451 55.165 1.00 91.81 109 LYS A O 1
ATOM 870 N N . SER A 1 110 ? -39.811 -3.070 53.988 1.00 89.75 110 SER A N 1
ATOM 871 C CA . SER A 1 110 ? -40.979 -3.257 54.858 1.00 89.75 110 SER A CA 1
ATOM 872 C C . SER A 1 110 ? -41.523 -4.692 54.830 1.00 89.75 110 SER A C 1
ATOM 874 O O . SER A 1 110 ? -41.897 -5.217 55.874 1.00 89.75 110 SER A O 1
ATOM 876 N N . ASP A 1 111 ? -41.516 -5.366 53.674 1.00 92.69 111 ASP A N 1
ATOM 877 C CA . ASP A 1 111 ? -41.879 -6.791 53.566 1.00 92.69 111 ASP A CA 1
ATOM 878 C C . ASP A 1 111 ? -40.921 -7.701 54.360 1.00 92.69 111 ASP A C 1
ATOM 880 O O . ASP A 1 111 ? -41.352 -8.631 55.045 1.00 92.69 111 ASP A O 1
ATOM 884 N N . LEU A 1 112 ? -39.614 -7.422 54.315 1.00 90.75 112 LEU A N 1
ATOM 885 C CA . LEU A 1 112 ? -38.628 -8.152 55.116 1.00 90.75 112 LEU A CA 1
ATOM 886 C C . LEU A 1 112 ? -38.797 -7.890 56.617 1.00 90.75 112 LEU A C 1
ATOM 888 O O . LEU A 1 112 ? -38.748 -8.840 57.394 1.00 90.75 112 LEU A O 1
ATOM 892 N N . GLU A 1 113 ? -39.037 -6.643 57.024 1.00 91.94 113 GLU A N 1
ATOM 893 C CA . GLU A 1 113 ? -39.317 -6.292 58.424 1.00 91.94 113 GLU A CA 1
ATOM 894 C C . GLU A 1 113 ? -40.574 -7.010 58.940 1.00 91.94 113 GLU A C 1
ATOM 896 O O . GLU A 1 113 ? -40.544 -7.589 60.025 1.00 91.94 113 GLU A O 1
ATOM 901 N N . ALA A 1 114 ? -41.643 -7.085 58.139 1.00 89.62 114 ALA A N 1
ATOM 902 C CA . ALA A 1 114 ? -42.853 -7.829 58.496 1.00 89.62 114 ALA A CA 1
ATOM 903 C C . ALA A 1 114 ? -42.590 -9.336 58.679 1.00 89.62 114 ALA A C 1
ATOM 905 O O . ALA A 1 114 ? -43.099 -9.953 59.616 1.00 89.62 114 ALA A O 1
ATOM 906 N N . LYS A 1 115 ? -41.763 -9.939 57.814 1.00 90.50 115 LYS A N 1
ATOM 907 C CA . LYS A 1 115 ? -41.365 -11.353 57.932 1.00 90.50 115 LYS A CA 1
ATOM 908 C C . LYS A 1 115 ? -40.515 -11.619 59.170 1.00 90.50 115 LYS A C 1
ATOM 910 O O . LYS A 1 115 ? -40.678 -12.672 59.779 1.00 90.50 115 LYS A O 1
ATOM 915 N N . ILE A 1 116 ? -39.636 -10.688 59.543 1.00 88.56 116 ILE A N 1
ATOM 916 C CA . ILE A 1 116 ? -38.827 -10.786 60.765 1.00 88.56 116 ILE A CA 1
ATOM 917 C C . ILE A 1 116 ? -39.737 -10.774 61.995 1.00 88.56 116 ILE A C 1
ATOM 919 O O . ILE A 1 116 ? -39.656 -11.702 62.792 1.00 88.56 116 ILE A O 1
ATOM 923 N N . ILE A 1 117 ? -40.665 -9.816 62.089 1.00 88.44 117 ILE A N 1
ATOM 924 C CA . ILE A 1 117 ? -41.614 -9.717 63.213 1.00 88.44 117 ILE A CA 1
ATOM 925 C C . ILE A 1 117 ? -42.447 -11.000 63.345 1.00 88.44 117 ILE A C 1
ATOM 927 O O . ILE A 1 117 ? -42.584 -11.550 64.435 1.00 88.44 117 ILE A O 1
ATOM 931 N N . HIS A 1 118 ? -42.952 -11.530 62.229 1.00 85.00 118 HIS A N 1
ATOM 932 C CA . HIS A 1 118 ? -43.713 -12.781 62.221 1.00 85.00 118 HIS A CA 1
ATOM 933 C C . HIS A 1 118 ? -42.881 -13.991 62.688 1.00 85.00 118 HIS A C 1
ATOM 935 O O . HIS A 1 118 ? -43.388 -14.877 63.378 1.00 85.00 118 HIS A O 1
ATOM 941 N N . LEU A 1 119 ? -41.597 -14.055 62.320 1.00 81.31 119 LEU A N 1
ATOM 942 C CA . LEU A 1 119 ? -40.696 -15.111 62.788 1.00 81.31 119 LEU A CA 1
ATOM 943 C C . LEU A 1 119 ? -40.382 -14.965 64.283 1.00 81.31 119 LEU A C 1
ATOM 945 O O . LEU A 1 119 ? -40.395 -15.965 64.997 1.00 81.31 119 LEU A O 1
ATOM 949 N N . GLU A 1 120 ? -40.157 -13.745 64.769 1.00 84.56 120 GLU A N 1
ATOM 950 C CA . GLU A 1 120 ? -39.932 -13.452 66.191 1.00 84.56 120 GLU A CA 1
ATOM 951 C C . GLU A 1 120 ? -41.149 -13.828 67.055 1.00 84.56 120 GLU A C 1
ATOM 953 O O . GLU A 1 120 ? -40.991 -14.442 68.116 1.00 84.56 120 GLU A O 1
ATOM 958 N N . GLU A 1 121 ? -42.363 -13.551 66.570 1.00 82.25 121 GLU A N 1
ATOM 959 C CA . GLU A 1 121 ? -43.628 -13.937 67.207 1.00 82.25 121 GLU A CA 1
ATOM 960 C C . GLU A 1 121 ? -43.827 -15.466 67.217 1.00 82.25 121 GLU A C 1
ATOM 962 O O . GLU A 1 121 ? -44.190 -16.052 68.241 1.00 82.25 121 GLU A O 1
ATOM 967 N N . LYS A 1 122 ? -43.515 -16.162 66.111 1.00 74.81 122 LYS A N 1
ATOM 968 C CA . LYS A 1 122 ? -43.560 -17.640 66.071 1.00 74.81 122 LYS A CA 1
ATOM 969 C C . LYS A 1 122 ? -42.560 -18.287 67.035 1.00 74.81 122 LYS A C 1
ATOM 971 O O . LYS A 1 122 ? -42.867 -19.342 67.588 1.00 74.81 122 LYS A O 1
ATOM 976 N N . ILE A 1 123 ? -41.391 -17.679 67.251 1.00 75.38 123 ILE A N 1
ATOM 977 C CA . ILE A 1 123 ? -40.373 -18.172 68.196 1.00 75.38 123 ILE A CA 1
ATOM 978 C C . ILE A 1 123 ? -40.826 -17.976 69.651 1.00 75.38 123 ILE A C 1
ATOM 980 O O . ILE A 1 123 ? -40.626 -18.863 70.479 1.00 75.38 123 ILE A O 1
ATOM 984 N N . THR A 1 124 ? -41.466 -16.848 69.971 1.00 77.19 124 THR A N 1
ATOM 985 C CA . THR A 1 124 ? -41.962 -16.560 71.331 1.00 77.19 124 THR A CA 1
ATOM 986 C C . THR A 1 124 ? -43.177 -17.405 71.724 1.00 77.19 124 THR A C 1
ATOM 988 O O . THR A 1 124 ? -43.334 -17.724 72.901 1.00 77.19 124 THR A O 1
ATOM 991 N N . ASN A 1 125 ? -43.986 -17.849 70.756 1.00 71.00 125 ASN A N 1
ATOM 992 C CA . ASN A 1 125 ? -45.201 -18.640 70.991 1.00 71.00 125 ASN A CA 1
ATOM 993 C C . ASN A 1 125 ? -44.980 -20.160 71.198 1.00 71.00 125 ASN A C 1
ATOM 995 O O . ASN A 1 125 ? -45.957 -20.902 71.261 1.00 71.00 125 ASN A O 1
ATOM 999 N N . ASN A 1 126 ? -43.731 -20.633 71.330 1.00 60.56 126 ASN A N 1
ATOM 1000 C CA . ASN A 1 126 ? -43.354 -22.030 71.626 1.00 60.56 126 ASN A CA 1
ATOM 1001 C C . ASN A 1 126 ? -44.137 -23.087 70.811 1.00 60.56 126 ASN A C 1
ATOM 1003 O O . ASN A 1 126 ? -44.757 -23.999 71.359 1.00 60.56 126 ASN A O 1
ATOM 1007 N N . CYS A 1 127 ? -44.130 -22.931 69.486 1.00 55.31 127 CYS A N 1
ATOM 1008 C CA . CYS A 1 127 ? -44.673 -23.915 68.551 1.00 55.31 127 CYS A CA 1
ATOM 1009 C C . CYS A 1 127 ? -43.738 -25.136 68.445 1.00 55.31 127 CYS A C 1
ATOM 1011 O O . CYS A 1 127 ? -42.524 -24.989 68.589 1.00 55.31 127 CYS A O 1
ATOM 1013 N N . ASP A 1 128 ? -44.299 -26.322 68.172 1.00 61.06 128 ASP A N 1
ATOM 1014 C CA . ASP A 1 128 ? -43.596 -27.605 68.021 1.00 61.06 128 ASP A CA 1
ATOM 1015 C C . ASP A 1 128 ? -42.243 -27.440 67.306 1.00 61.06 128 ASP A C 1
ATOM 1017 O O . ASP A 1 128 ? -42.184 -27.098 66.118 1.00 61.06 128 ASP A O 1
ATOM 1021 N N . SER A 1 129 ? -41.147 -27.700 68.027 1.00 62.31 129 SER A N 1
ATOM 1022 C CA . SER A 1 129 ? -39.763 -27.450 67.586 1.00 62.31 129 SER A CA 1
ATOM 1023 C C . SER A 1 129 ? -39.403 -28.138 66.265 1.00 62.31 129 SER A C 1
ATOM 1025 O O . SER A 1 129 ? -38.542 -27.661 65.528 1.00 62.31 129 SER A O 1
ATOM 1027 N N . LYS A 1 130 ? -40.105 -29.226 65.934 1.00 66.62 130 LYS A N 1
ATOM 1028 C CA . LYS A 1 130 ? -40.003 -29.942 64.656 1.00 66.62 130 LYS A CA 1
ATOM 1029 C C . LYS A 1 130 ? -40.586 -29.160 63.477 1.00 66.62 130 LYS A C 1
ATOM 1031 O O . LYS A 1 130 ? -39.941 -29.073 62.443 1.00 66.62 130 LYS A O 1
ATOM 1036 N N . SER A 1 131 ? -41.752 -28.534 63.652 1.00 66.19 131 SER A N 1
ATOM 1037 C CA . SER A 1 131 ? -42.402 -27.736 62.600 1.00 66.19 131 SER A CA 1
ATOM 1038 C C . SER A 1 131 ? -41.614 -26.464 62.273 1.00 66.19 131 SER A C 1
ATOM 1040 O O . SER A 1 131 ? -41.504 -26.070 61.118 1.00 66.19 131 SER A O 1
ATOM 1042 N N . LEU A 1 132 ? -40.988 -25.865 63.292 1.00 69.62 132 LEU A N 1
ATOM 1043 C CA . LEU A 1 132 ? -40.087 -24.721 63.149 1.00 69.62 132 LEU A CA 1
ATOM 1044 C C . LEU A 1 132 ? -38.793 -25.092 62.412 1.00 69.62 132 LEU A C 1
ATOM 1046 O O . LEU A 1 132 ? -38.297 -24.296 61.617 1.00 69.62 132 LEU A O 1
ATOM 1050 N N . HIS A 1 133 ? -38.247 -26.283 62.677 1.00 76.75 133 HIS A N 1
ATOM 1051 C CA . HIS A 1 133 ? -37.040 -26.760 62.005 1.00 76.75 133 HIS A CA 1
ATOM 1052 C C . HIS A 1 133 ? -37.304 -27.075 60.528 1.00 76.75 133 HIS A C 1
ATOM 1054 O O . HIS A 1 133 ? -36.529 -26.633 59.683 1.00 76.75 133 HIS A O 1
ATOM 1060 N N . ASP A 1 134 ? -38.423 -27.737 60.223 1.00 80.44 134 ASP A N 1
ATOM 1061 C CA . ASP A 1 134 ? -38.834 -28.040 58.848 1.00 80.44 134 ASP A CA 1
ATOM 1062 C C . ASP A 1 134 ? -39.123 -26.753 58.046 1.00 80.44 134 ASP A C 1
ATOM 1064 O O . ASP A 1 134 ? -38.674 -26.616 56.905 1.00 80.44 134 ASP A O 1
ATOM 1068 N N . ASP A 1 135 ? -39.800 -25.767 58.654 1.00 81.31 135 ASP A N 1
ATOM 1069 C CA . ASP A 1 135 ? -40.028 -24.440 58.059 1.00 81.31 135 ASP A CA 1
ATOM 1070 C C . ASP A 1 135 ? -38.698 -23.715 57.764 1.00 81.31 135 ASP A C 1
ATOM 1072 O O . ASP A 1 135 ? -38.539 -23.087 56.711 1.00 81.31 135 ASP A O 1
ATOM 1076 N N . LEU A 1 136 ? -37.726 -23.798 58.681 1.00 84.19 136 LEU A N 1
ATOM 1077 C CA . LEU A 1 136 ? -36.413 -23.167 58.542 1.00 84.19 136 LEU A CA 1
ATOM 1078 C C . LEU A 1 136 ? -35.572 -23.835 57.448 1.00 84.19 136 LEU A C 1
ATOM 1080 O O . LEU A 1 136 ? -35.011 -23.133 56.604 1.00 84.19 136 LEU A O 1
ATOM 1084 N N . ASP A 1 137 ? -35.523 -25.165 57.419 1.00 88.25 137 ASP A N 1
ATOM 1085 C CA . ASP A 1 137 ? -34.809 -25.936 56.397 1.00 88.25 137 ASP A CA 1
ATOM 1086 C C . ASP A 1 137 ? -35.413 -25.704 55.008 1.00 88.25 137 ASP A C 1
ATOM 1088 O O . ASP A 1 137 ? -34.685 -25.517 54.027 1.00 88.25 137 ASP A O 1
ATOM 1092 N N . HIS A 1 138 ? -36.743 -25.610 54.919 1.00 87.75 138 HIS A N 1
ATOM 1093 C CA . HIS A 1 138 ? -37.428 -25.227 53.689 1.00 87.75 138 HIS A CA 1
ATOM 1094 C C . HIS A 1 138 ? -37.031 -23.812 53.235 1.00 87.75 138 HIS A C 1
ATOM 1096 O O . HIS A 1 138 ? -36.716 -23.593 52.061 1.00 87.75 138 HIS A O 1
ATOM 1102 N N . CYS A 1 139 ? -36.962 -22.857 54.165 1.00 88.38 139 CYS A N 1
ATOM 1103 C CA . CYS A 1 139 ? -36.559 -21.479 53.882 1.00 88.38 139 CYS A CA 1
ATOM 1104 C C . CYS A 1 139 ? -35.090 -21.386 53.422 1.00 88.38 139 CYS A C 1
ATOM 1106 O O . CYS A 1 139 ? -34.775 -20.684 52.452 1.00 88.38 139 CYS A O 1
ATOM 1108 N N . ILE A 1 140 ? -34.194 -22.150 54.057 1.00 91.19 140 ILE A N 1
ATOM 1109 C CA . ILE A 1 140 ? -32.783 -22.268 53.669 1.00 91.19 140 ILE A CA 1
ATOM 1110 C C . ILE A 1 140 ? -32.673 -22.873 52.268 1.00 91.19 140 ILE A C 1
ATOM 1112 O O . ILE A 1 140 ? -31.965 -22.316 51.425 1.00 91.19 140 ILE A O 1
ATOM 1116 N N . SER A 1 141 ? -33.413 -23.944 51.979 1.00 93.31 141 SER A N 1
ATOM 1117 C CA . SER A 1 141 ? -33.427 -24.587 50.661 1.00 93.31 141 SER A CA 1
ATOM 1118 C C . SER A 1 141 ? -33.878 -23.623 49.553 1.00 93.31 141 SER A C 1
ATOM 1120 O O . SER A 1 141 ? -33.166 -23.437 48.564 1.00 93.31 141 SER A O 1
ATOM 1122 N N . ILE A 1 142 ? -34.975 -22.882 49.768 1.00 92.81 142 ILE A N 1
ATOM 1123 C CA . ILE A 1 142 ? -35.446 -21.842 48.834 1.00 92.81 142 ILE A CA 1
ATOM 1124 C C . ILE A 1 142 ? -34.378 -20.757 48.629 1.00 92.81 142 ILE A C 1
ATOM 1126 O O . ILE A 1 142 ? -34.172 -20.271 47.511 1.00 92.81 142 ILE A O 1
ATOM 1130 N N . SER A 1 143 ? -33.693 -20.340 49.697 1.00 90.69 143 SER A N 1
ATOM 1131 C CA . SER A 1 143 ? -32.636 -19.328 49.603 1.00 90.69 143 SER A CA 1
ATOM 1132 C C . SER A 1 143 ? -31.414 -19.828 48.815 1.00 90.69 143 SER A C 1
ATOM 1134 O O . SER A 1 143 ? -30.856 -19.077 48.008 1.00 90.69 143 SER A O 1
ATOM 1136 N N . LEU A 1 144 ? -31.049 -21.107 48.964 1.00 95.12 144 LEU A N 1
ATOM 1137 C CA . LEU A 1 144 ? -29.973 -21.758 48.215 1.00 95.12 144 LEU A CA 1
ATOM 1138 C C . LEU A 1 144 ? -30.318 -21.915 46.734 1.00 95.12 144 LEU A C 1
ATOM 1140 O O . LEU A 1 144 ? -29.466 -21.650 45.884 1.00 95.12 144 LEU A O 1
ATOM 1144 N N . GLU A 1 145 ? -31.554 -22.285 46.404 1.00 95.12 145 GLU A N 1
ATOM 1145 C CA . GLU A 1 145 ? -32.022 -22.348 45.017 1.00 95.12 145 GLU A CA 1
ATOM 1146 C C . GLU A 1 145 ? -31.984 -20.972 44.351 1.00 95.12 145 GLU A C 1
ATOM 1148 O O . GLU A 1 145 ? -31.439 -20.829 43.253 1.00 95.12 145 GLU A O 1
ATOM 1153 N N . LYS A 1 146 ? -32.469 -19.927 45.036 1.00 95.31 146 LYS A N 1
ATOM 1154 C CA . LYS A 1 146 ? -32.369 -18.537 44.559 1.00 95.31 146 LYS A CA 1
ATOM 1155 C C . LYS A 1 146 ? -30.917 -18.120 44.334 1.00 95.31 146 LYS A C 1
ATOM 1157 O O . LYS A 1 146 ? -30.609 -17.512 43.309 1.00 95.31 146 LYS A O 1
ATOM 1162 N N . LEU A 1 147 ? -30.012 -18.486 45.244 1.00 95.31 147 LEU A N 1
ATOM 1163 C CA . LEU A 1 147 ? -28.579 -18.239 45.087 1.00 95.31 147 LEU A CA 1
ATOM 1164 C C . LEU A 1 147 ? -28.008 -18.982 43.870 1.00 95.31 147 LEU A C 1
ATOM 1166 O O . LEU A 1 147 ? -27.224 -18.411 43.112 1.00 95.31 147 LEU A O 1
ATOM 1170 N N . HIS A 1 148 ? -28.395 -20.240 43.654 1.00 96.19 148 HIS A N 1
ATOM 1171 C CA . HIS A 1 148 ? -27.963 -21.026 42.498 1.00 96.19 148 HIS A CA 1
ATOM 1172 C C . HIS A 1 148 ? -28.469 -20.442 41.176 1.00 96.19 148 HIS A C 1
ATOM 1174 O O . HIS A 1 148 ? -27.699 -20.352 40.215 1.00 96.19 148 HIS A O 1
ATOM 1180 N N . LEU A 1 149 ? -29.726 -19.998 41.132 1.00 96.81 149 LEU A N 1
ATOM 1181 C CA . LEU A 1 149 ? -30.301 -19.301 39.983 1.00 96.81 149 LEU A CA 1
ATOM 1182 C C . LEU A 1 149 ? -29.558 -17.992 39.703 1.00 96.81 149 LEU A C 1
ATOM 1184 O O . LEU A 1 149 ? -29.140 -17.768 38.567 1.00 96.81 149 LEU A O 1
ATOM 1188 N N . ALA A 1 150 ? -29.288 -17.187 40.735 1.00 95.81 150 ALA A N 1
ATOM 1189 C CA . ALA A 1 150 ? -28.517 -15.951 40.606 1.00 95.81 150 ALA A CA 1
ATOM 1190 C C . ALA A 1 150 ? -27.082 -16.210 40.107 1.00 95.81 150 ALA A C 1
ATOM 1192 O O . ALA A 1 150 ? -26.598 -15.521 39.209 1.00 95.81 150 ALA A O 1
ATOM 1193 N N . LYS A 1 151 ? -26.405 -17.249 40.618 1.00 97.25 151 LYS A N 1
ATOM 1194 C CA . LYS A 1 151 ? -25.082 -17.678 40.125 1.00 97.25 151 LYS A CA 1
ATOM 1195 C C . LYS A 1 151 ? -25.133 -18.113 38.659 1.00 97.25 151 LYS A C 1
ATOM 1197 O O . LYS A 1 151 ? -24.243 -17.759 37.884 1.00 97.25 151 LYS A O 1
ATOM 1202 N N . LYS A 1 152 ? -26.164 -18.866 38.260 1.00 97.31 152 LYS A N 1
ATOM 1203 C CA . LYS A 1 152 ? -26.363 -19.309 36.872 1.00 97.31 152 LYS A CA 1
ATOM 1204 C C . LYS A 1 152 ? -26.591 -18.119 35.941 1.00 97.31 152 LYS A C 1
ATOM 1206 O O . LYS A 1 152 ? -25.992 -18.071 34.866 1.00 97.31 152 LYS A O 1
ATOM 1211 N N . GLU A 1 153 ? -27.405 -17.158 36.363 1.00 97.19 153 GLU A N 1
ATOM 1212 C CA . GLU A 1 153 ? -27.653 -15.928 35.616 1.00 97.19 153 GLU A CA 1
ATOM 1213 C C . GLU A 1 153 ? -26.377 -15.090 35.479 1.00 97.19 153 GLU A C 1
ATOM 1215 O O . GLU A 1 153 ? -26.026 -14.683 34.371 1.00 97.19 153 GLU A O 1
ATOM 1220 N N . LEU A 1 154 ? -25.624 -14.901 36.566 1.00 97.06 154 LEU A N 1
ATOM 1221 C CA . LEU A 1 154 ? -24.336 -14.208 36.535 1.00 97.06 154 LEU A CA 1
ATOM 1222 C C . LEU A 1 154 ? -23.364 -14.882 35.559 1.00 97.06 154 LEU A C 1
ATOM 1224 O O . LEU A 1 154 ? -22.746 -14.209 34.736 1.00 97.06 154 LEU A O 1
ATOM 1228 N N . ALA A 1 155 ? -23.265 -16.212 35.597 1.00 97.19 155 ALA A N 1
ATOM 1229 C CA . ALA A 1 155 ? -22.428 -16.964 34.669 1.00 97.19 155 ALA A CA 1
ATOM 1230 C C . ALA A 1 155 ? -22.885 -16.797 33.208 1.00 97.19 155 ALA A C 1
ATOM 1232 O O . ALA A 1 155 ? -22.050 -16.719 32.308 1.00 97.19 155 ALA A O 1
ATOM 1233 N N . ALA A 1 156 ? -24.193 -16.733 32.941 1.00 97.56 156 ALA A N 1
ATOM 1234 C CA . ALA A 1 156 ? -24.714 -16.445 31.604 1.00 97.56 156 ALA A CA 1
ATOM 1235 C C . ALA A 1 156 ? -24.341 -15.023 31.148 1.00 97.56 156 ALA A C 1
ATOM 1237 O O . ALA A 1 156 ? -23.818 -14.854 30.046 1.00 97.56 156 ALA A O 1
ATOM 1238 N N . ARG A 1 157 ? -24.509 -14.015 32.015 1.00 96.88 157 ARG A N 1
ATOM 1239 C CA . ARG A 1 157 ? -24.127 -12.620 31.733 1.00 96.88 157 ARG A CA 1
ATOM 1240 C C . ARG A 1 157 ? -22.625 -12.469 31.482 1.00 96.88 157 ARG A C 1
ATOM 1242 O O . ARG A 1 157 ? -22.239 -11.776 30.546 1.00 96.88 157 ARG A O 1
ATOM 1249 N N . LEU A 1 158 ? -21.779 -13.154 32.253 1.00 97.31 158 LEU A N 1
ATOM 1250 C CA . LEU A 1 158 ? -20.327 -13.154 32.045 1.00 97.31 158 LEU A CA 1
ATOM 1251 C C . LEU A 1 158 ? -19.939 -13.759 30.692 1.00 97.31 158 LEU A C 1
ATOM 1253 O O . LEU A 1 158 ? -19.100 -13.193 29.996 1.00 97.31 158 LEU A O 1
ATOM 1257 N N . ARG A 1 159 ? -20.574 -14.864 30.275 1.00 97.50 159 ARG A N 1
ATOM 1258 C CA . ARG A 1 159 ? -20.353 -15.441 28.935 1.00 97.50 159 ARG A CA 1
ATOM 1259 C C . ARG A 1 159 ? -20.730 -14.456 27.825 1.00 97.50 159 ARG A C 1
ATOM 1261 O O . ARG A 1 159 ? -19.971 -14.310 26.872 1.00 97.50 159 ARG A O 1
ATOM 1268 N N . MET A 1 160 ? -21.852 -13.749 27.973 1.00 96.81 160 MET A N 1
ATOM 1269 C CA . MET A 1 160 ? -22.272 -12.710 27.024 1.00 96.81 160 MET A CA 1
ATOM 1270 C C . MET A 1 160 ? -21.276 -11.545 26.974 1.00 96.81 160 MET A C 1
ATOM 1272 O O . MET A 1 160 ? -20.866 -11.136 25.892 1.00 96.81 160 MET A O 1
ATOM 1276 N N . LEU A 1 161 ? -20.832 -11.048 28.131 1.00 96.88 161 LEU A N 1
ATOM 1277 C CA . LEU A 1 161 ? -19.852 -9.963 28.217 1.00 96.88 161 LEU A CA 1
ATOM 1278 C C . LEU A 1 161 ? -18.517 -10.349 27.572 1.00 96.88 161 LEU A C 1
ATOM 1280 O O . LEU A 1 161 ? -17.940 -9.553 26.837 1.00 96.88 161 LEU A O 1
ATOM 1284 N N . LEU A 1 162 ? -18.047 -11.579 27.792 1.00 96.06 162 LEU A N 1
ATOM 1285 C CA . LEU A 1 162 ? -16.843 -12.092 27.137 1.00 96.06 162 LEU A CA 1
ATOM 1286 C C . LEU A 1 162 ? -17.013 -12.201 25.618 1.00 96.06 162 LEU A C 1
ATOM 1288 O O . LEU A 1 162 ? -16.075 -11.899 24.887 1.00 96.06 162 LEU A O 1
ATOM 1292 N N . SER A 1 163 ? -18.195 -12.595 25.137 1.00 95.19 163 SER A N 1
ATOM 1293 C CA . SER A 1 163 ? -18.491 -12.609 23.700 1.00 95.19 163 SER A CA 1
ATOM 1294 C C . SER A 1 163 ? -18.393 -11.210 23.093 1.00 95.19 163 SER A C 1
ATOM 1296 O O . SER A 1 163 ? -17.763 -11.041 22.055 1.00 95.19 163 SER A O 1
ATOM 1298 N N . VAL A 1 164 ? -18.976 -10.203 23.751 1.00 94.25 164 VAL A N 1
ATOM 1299 C CA . VAL A 1 164 ? -18.901 -8.804 23.300 1.00 94.25 164 VAL A CA 1
ATOM 1300 C C . VAL A 1 164 ? -17.466 -8.287 23.359 1.00 94.25 164 VAL A C 1
ATOM 1302 O O . VAL A 1 164 ? -17.021 -7.612 22.439 1.00 94.25 164 VAL A O 1
ATOM 1305 N N . ARG A 1 165 ? -16.711 -8.635 24.406 1.00 91.69 165 ARG A N 1
ATOM 1306 C CA . ARG A 1 165 ? -15.304 -8.246 24.530 1.00 91.69 165 ARG A CA 1
ATOM 1307 C C . ARG A 1 165 ? -14.451 -8.809 23.395 1.00 91.69 165 ARG A C 1
ATOM 1309 O O . ARG A 1 165 ? -13.666 -8.057 22.840 1.00 91.69 165 ARG A O 1
ATOM 1316 N N . ARG A 1 166 ? -14.639 -10.078 23.016 1.00 91.88 166 ARG A N 1
ATOM 1317 C CA . ARG A 1 166 ? -13.948 -10.669 21.856 1.00 91.88 166 ARG A CA 1
ATOM 1318 C C . ARG A 1 166 ? -14.278 -9.927 20.564 1.00 91.88 166 ARG A C 1
ATOM 1320 O O . ARG A 1 166 ? -13.367 -9.557 19.847 1.00 91.88 166 ARG A O 1
ATOM 1327 N N . GLN A 1 167 ? -15.556 -9.616 20.333 1.00 91.19 167 GLN A N 1
ATOM 1328 C CA . GLN A 1 167 ? -15.964 -8.810 19.174 1.00 91.19 167 GLN A CA 1
ATOM 1329 C C . GLN A 1 167 ? -15.339 -7.409 19.178 1.00 91.19 167 GLN A C 1
ATOM 1331 O O . GLN A 1 167 ? -15.105 -6.845 18.117 1.00 91.19 167 GLN A O 1
ATOM 1336 N N . LEU A 1 168 ? -15.090 -6.834 20.358 1.00 87.62 168 LEU A N 1
ATOM 1337 C CA . LEU A 1 168 ? -14.411 -5.547 20.491 1.00 87.62 168 LEU A CA 1
ATOM 1338 C C . LEU A 1 168 ? -12.902 -5.662 20.241 1.00 87.62 168 LEU A C 1
ATOM 1340 O O . LEU A 1 168 ? -12.324 -4.765 19.645 1.00 87.62 168 LEU A O 1
ATOM 1344 N N . GLU A 1 169 ? -12.280 -6.746 20.707 1.00 86.56 169 GLU A N 1
ATOM 1345 C CA . GLU A 1 169 ? -10.860 -7.055 20.489 1.00 86.56 169 GLU A CA 1
ATOM 1346 C C . GLU A 1 169 ? -10.570 -7.424 19.023 1.00 86.56 169 GLU A C 1
ATOM 1348 O O . GLU A 1 169 ? -9.464 -7.184 18.551 1.00 86.56 169 GLU A O 1
ATOM 1353 N N . ASP A 1 170 ? -11.563 -7.927 18.280 1.00 84.06 170 ASP A N 1
ATOM 1354 C CA . ASP A 1 170 ? -11.477 -8.126 16.826 1.00 84.06 170 ASP A CA 1
ATOM 1355 C C . ASP A 1 170 ? -11.437 -6.794 16.047 1.00 84.06 170 ASP A C 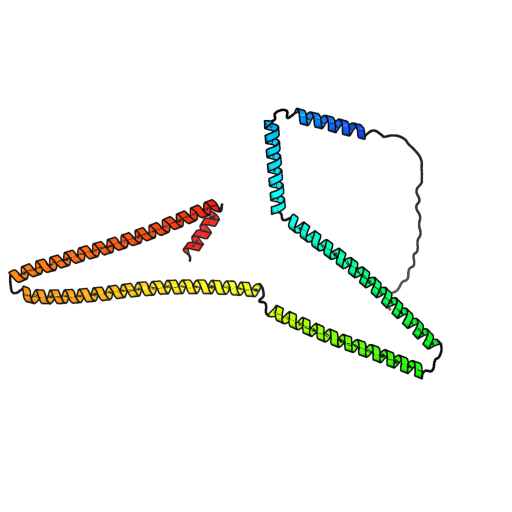1
ATOM 1357 O O . ASP A 1 170 ? -11.025 -6.763 14.884 1.00 84.06 170 ASP A O 1
ATOM 1361 N N . VAL A 1 171 ? -11.873 -5.684 16.656 1.00 88.50 171 VAL A N 1
ATOM 1362 C CA . VAL A 1 171 ? -11.818 -4.356 16.036 1.00 88.50 171 VAL A CA 1
ATOM 1363 C C . VAL A 1 171 ? -10.457 -3.725 16.341 1.00 88.50 171 VAL A C 1
ATOM 1365 O O . VAL A 1 171 ? -10.169 -3.448 17.508 1.00 88.50 171 VAL A O 1
ATOM 1368 N N . PRO A 1 172 ? -9.628 -3.439 15.320 1.00 85.19 172 PRO A N 1
ATOM 1369 C CA . PRO A 1 172 ? -8.312 -2.862 15.541 1.00 85.19 172 PRO A CA 1
ATOM 1370 C C . PRO A 1 172 ? -8.415 -1.506 16.235 1.00 85.19 172 PRO A C 1
ATOM 1372 O O . PRO A 1 172 ? -9.271 -0.670 15.919 1.00 85.19 172 PRO A O 1
ATOM 1375 N N . SER A 1 173 ? -7.520 -1.282 17.194 1.00 87.69 173 SER A N 1
ATOM 1376 C CA . SER A 1 173 ? -7.479 -0.037 17.957 1.00 87.69 173 SER A CA 1
ATOM 1377 C C . SER A 1 173 ? -7.080 1.156 17.077 1.00 87.69 173 SER A C 1
ATOM 1379 O O . SER A 1 173 ? -6.415 1.012 16.050 1.00 87.69 173 SER A O 1
ATOM 1381 N N . GLN A 1 174 ? -7.420 2.381 17.497 1.00 92.00 174 GLN A N 1
ATOM 1382 C CA . GLN A 1 174 ? -7.018 3.599 16.774 1.00 92.00 174 GLN A CA 1
ATOM 1383 C C . GLN A 1 174 ? -5.493 3.676 16.568 1.00 92.00 174 GLN A C 1
ATOM 1385 O O . GLN A 1 174 ? -5.024 4.137 15.530 1.00 92.00 174 GLN A O 1
ATOM 1390 N N . SER A 1 175 ? -4.712 3.206 17.544 1.00 91.62 175 SER A N 1
ATOM 1391 C CA . SER A 1 175 ? -3.253 3.117 17.450 1.00 91.62 175 SER A CA 1
ATOM 1392 C C . SER A 1 175 ? -2.773 2.100 16.416 1.00 91.62 175 SER A C 1
ATOM 1394 O O . SER A 1 175 ? -1.775 2.356 15.748 1.00 91.62 175 SER A O 1
ATOM 1396 N N . GLU A 1 176 ? -3.453 0.962 16.267 1.00 94.06 176 GLU A N 1
ATOM 1397 C CA . GLU A 1 176 ? -3.145 -0.016 15.215 1.00 94.06 176 GLU A CA 1
ATOM 1398 C C . GLU A 1 176 ? -3.486 0.537 13.836 1.00 94.06 176 GLU A C 1
ATOM 1400 O O . GLU A 1 176 ? -2.693 0.399 12.909 1.00 94.06 176 GLU A O 1
ATOM 1405 N N . LEU A 1 177 ? -4.615 1.238 13.708 1.00 95.69 177 LEU A N 1
ATOM 1406 C CA . LEU A 1 177 ? -5.008 1.857 12.446 1.00 95.69 177 LEU A CA 1
ATOM 1407 C C . LEU A 1 177 ? -3.969 2.880 11.966 1.00 95.69 177 LEU A C 1
ATOM 1409 O O . LEU A 1 177 ? -3.593 2.863 10.797 1.00 95.69 177 LEU A O 1
ATOM 1413 N N . ILE A 1 178 ? -3.452 3.713 12.875 1.00 95.81 178 ILE A N 1
ATOM 1414 C CA . ILE A 1 178 ? -2.377 4.671 12.574 1.00 95.81 178 ILE A CA 1
ATOM 1415 C C . ILE A 1 178 ? -1.091 3.940 12.157 1.00 95.81 178 ILE A C 1
ATOM 1417 O O . ILE A 1 178 ? -0.428 4.345 11.203 1.00 95.81 178 ILE A O 1
ATOM 1421 N N . GLN A 1 179 ? -0.737 2.840 12.828 1.00 96.56 179 GLN A N 1
ATOM 1422 C CA . GLN A 1 179 ? 0.420 2.028 12.432 1.00 96.56 179 GLN A CA 1
ATOM 1423 C C . GLN A 1 179 ? 0.249 1.430 11.033 1.00 96.56 179 GLN A C 1
ATOM 1425 O O . GLN A 1 179 ? 1.191 1.445 10.238 1.00 96.56 179 GLN A O 1
ATOM 1430 N N . TYR A 1 180 ? -0.945 0.929 10.710 1.00 97.12 180 TYR A N 1
ATOM 1431 C CA . TYR A 1 180 ? -1.245 0.434 9.372 1.00 97.12 180 TYR A CA 1
ATOM 1432 C C . TYR A 1 180 ? -1.155 1.544 8.333 1.00 97.12 180 TYR A C 1
ATOM 1434 O O . TYR A 1 180 ? -0.524 1.337 7.302 1.00 97.12 180 TYR A O 1
ATOM 1442 N N . GLU A 1 181 ? -1.700 2.728 8.606 1.00 96.88 181 GLU A N 1
ATOM 1443 C CA . GLU A 1 181 ? -1.603 3.882 7.710 1.00 96.88 181 GLU A CA 1
ATOM 1444 C C . GLU A 1 181 ? -0.143 4.244 7.402 1.00 96.88 181 GLU A C 1
ATOM 1446 O O . GLU A 1 181 ? 0.230 4.363 6.232 1.00 96.88 181 GLU A O 1
ATOM 1451 N N . HIS A 1 182 ? 0.708 4.329 8.429 1.00 97.31 182 HIS A N 1
ATOM 1452 C CA . HIS A 1 182 ? 2.141 4.559 8.245 1.00 97.31 182 HIS A CA 1
ATOM 1453 C C . HIS A 1 182 ? 2.788 3.469 7.388 1.00 97.31 182 HIS A C 1
ATOM 1455 O O . HIS A 1 182 ? 3.475 3.776 6.413 1.00 97.31 182 HIS A O 1
ATOM 1461 N N . ARG A 1 183 ? 2.514 2.196 7.689 1.00 97.75 183 ARG A N 1
ATOM 1462 C CA . ARG A 1 183 ? 3.092 1.069 6.952 1.00 97.75 183 ARG A CA 1
ATOM 1463 C C . ARG A 1 183 ? 2.616 1.002 5.499 1.00 97.75 183 ARG A C 1
ATOM 1465 O O . ARG A 1 183 ? 3.395 0.642 4.619 1.00 97.75 183 ARG A O 1
ATOM 1472 N N . PHE A 1 184 ? 1.365 1.367 5.224 1.00 97.81 184 PHE A N 1
ATOM 1473 C CA . PHE A 1 184 ? 0.847 1.485 3.860 1.00 97.81 184 PHE A CA 1
ATOM 1474 C C . PHE A 1 184 ? 1.492 2.646 3.106 1.00 97.81 184 PHE A C 1
ATOM 1476 O O . PHE A 1 184 ? 1.829 2.491 1.935 1.00 97.81 184 PHE A O 1
ATOM 1483 N N . SER A 1 185 ? 1.705 3.783 3.769 1.00 97.62 185 SER A N 1
ATOM 1484 C CA . SER A 1 185 ? 2.405 4.927 3.181 1.00 97.62 185 SER A CA 1
ATOM 1485 C C . SER A 1 185 ? 3.843 4.568 2.792 1.00 97.62 185 SER A C 1
ATOM 1487 O O . SER A 1 185 ? 4.250 4.781 1.651 1.00 97.62 185 SER A O 1
ATOM 1489 N N . GLU A 1 186 ? 4.587 3.917 3.690 1.00 97.62 186 GLU A N 1
ATOM 1490 C CA . GLU A 1 186 ? 5.939 3.416 3.411 1.00 97.62 186 GLU A CA 1
ATOM 1491 C C . GLU A 1 186 ? 5.959 2.412 2.253 1.00 97.62 186 GLU A C 1
ATOM 1493 O O . GLU A 1 186 ? 6.810 2.488 1.363 1.00 97.62 186 GLU A O 1
ATOM 1498 N N . LEU A 1 187 ? 5.003 1.478 2.233 1.00 98.25 187 LEU A N 1
ATOM 1499 C CA . LEU A 1 187 ? 4.873 0.514 1.146 1.00 98.25 187 LEU A CA 1
ATOM 1500 C C . LEU A 1 187 ? 4.604 1.209 -0.195 1.00 98.25 187 LEU A C 1
ATOM 1502 O O . LEU A 1 187 ? 5.220 0.844 -1.195 1.00 98.25 187 LEU A O 1
ATOM 1506 N N . ASN A 1 188 ? 3.732 2.217 -0.223 1.00 98.19 188 ASN A N 1
ATOM 1507 C CA . ASN A 1 188 ? 3.430 2.973 -1.436 1.00 98.19 188 ASN A CA 1
ATOM 1508 C C . ASN A 1 188 ? 4.665 3.709 -1.966 1.00 98.19 188 ASN A C 1
ATOM 1510 O O . ASN A 1 188 ? 4.964 3.596 -3.153 1.00 98.19 188 ASN A O 1
ATOM 1514 N N . ILE A 1 189 ? 5.431 4.366 -1.089 1.00 97.25 189 ILE A N 1
ATOM 1515 C CA . ILE A 1 189 ? 6.696 5.020 -1.463 1.00 97.25 189 ILE A CA 1
ATOM 1516 C C . ILE A 1 189 ? 7.666 4.002 -2.080 1.00 97.25 189 ILE A C 1
ATOM 1518 O O . ILE A 1 189 ? 8.269 4.256 -3.125 1.00 97.25 189 ILE A O 1
ATOM 1522 N N . ASN A 1 190 ? 7.786 2.814 -1.480 1.00 98.12 190 ASN A N 1
ATOM 1523 C CA . ASN A 1 190 ? 8.641 1.751 -2.010 1.00 98.12 190 ASN A CA 1
ATOM 1524 C C . ASN A 1 190 ? 8.175 1.256 -3.389 1.00 98.12 190 ASN A C 1
ATOM 1526 O O . ASN A 1 190 ? 8.997 1.069 -4.288 1.00 98.12 190 ASN A O 1
ATOM 1530 N N . ILE A 1 191 ? 6.868 1.061 -3.580 1.00 98.25 191 ILE A N 1
ATOM 1531 C CA . ILE A 1 191 ? 6.289 0.657 -4.870 1.00 98.25 191 ILE A CA 1
ATOM 1532 C C . ILE A 1 191 ? 6.583 1.712 -5.941 1.00 98.25 191 ILE A C 1
ATOM 1534 O O . ILE A 1 191 ? 7.004 1.368 -7.049 1.00 98.25 191 ILE A O 1
ATOM 1538 N N . GLU A 1 192 ? 6.393 2.992 -5.623 1.00 97.38 192 GLU A N 1
ATOM 1539 C CA . GLU A 1 192 ? 6.660 4.101 -6.538 1.00 97.38 192 GLU A CA 1
ATOM 1540 C C . GLU A 1 192 ? 8.138 4.175 -6.930 1.00 97.38 192 GLU A C 1
ATOM 1542 O O . GLU A 1 192 ? 8.460 4.312 -8.118 1.00 97.38 192 GLU A O 1
ATOM 1547 N N . GLU A 1 193 ? 9.044 4.006 -5.966 1.00 98.06 193 GLU A N 1
ATOM 1548 C CA . GLU A 1 193 ? 10.480 4.009 -6.223 1.00 98.06 193 GLU A CA 1
ATOM 1549 C C . GLU A 1 193 ? 10.897 2.826 -7.105 1.00 98.06 193 GLU A C 1
ATOM 1551 O O . GLU A 1 193 ? 11.579 3.025 -8.115 1.00 98.06 193 GLU A O 1
ATOM 1556 N N . ILE A 1 194 ? 10.427 1.610 -6.810 1.00 98.38 194 ILE A N 1
ATOM 1557 C CA . ILE A 1 194 ? 10.681 0.428 -7.651 1.00 98.38 194 ILE A CA 1
ATOM 1558 C C . ILE A 1 194 ? 10.126 0.647 -9.059 1.00 98.38 194 ILE A C 1
ATOM 1560 O O . ILE A 1 194 ? 10.790 0.339 -10.055 1.00 98.38 194 ILE A O 1
ATOM 1564 N N . HIS A 1 195 ? 8.932 1.223 -9.181 1.00 97.69 195 HIS A N 1
ATOM 1565 C CA . HIS A 1 195 ? 8.336 1.516 -10.477 1.00 97.69 195 HIS A CA 1
ATOM 1566 C C . HIS A 1 195 ? 9.162 2.550 -11.261 1.00 97.69 195 HIS A C 1
ATOM 1568 O O . HIS A 1 195 ? 9.398 2.401 -12.467 1.00 97.69 195 HIS A O 1
ATOM 1574 N N . ARG A 1 196 ? 9.683 3.582 -10.587 1.00 96.38 196 ARG A N 1
ATOM 1575 C CA . ARG A 1 196 ? 10.599 4.568 -11.175 1.00 96.38 196 ARG A CA 1
ATOM 1576 C C . ARG A 1 196 ? 11.910 3.926 -11.624 1.00 96.38 196 ARG A C 1
ATOM 1578 O O . ARG A 1 196 ? 12.342 4.193 -12.747 1.00 96.38 196 ARG A O 1
ATOM 1585 N N . GLN A 1 197 ? 12.515 3.075 -10.800 1.00 97.38 197 GLN A N 1
ATOM 1586 C CA . GLN A 1 197 ? 13.732 2.339 -11.144 1.00 97.38 197 GLN A CA 1
ATOM 1587 C C . GLN A 1 197 ? 13.506 1.423 -12.346 1.00 97.38 197 GLN A C 1
ATOM 1589 O O . GLN A 1 197 ? 14.265 1.482 -13.308 1.00 97.38 197 GLN A O 1
ATOM 1594 N N . THR A 1 198 ? 12.414 0.662 -12.353 1.00 98.12 198 THR A N 1
ATOM 1595 C CA . THR A 1 198 ? 12.044 -0.237 -13.455 1.00 98.12 198 THR A CA 1
ATOM 1596 C C . THR A 1 198 ? 11.943 0.518 -14.780 1.00 98.12 198 THR A C 1
ATOM 1598 O O . THR A 1 198 ? 12.528 0.106 -15.781 1.00 98.12 198 THR A O 1
ATOM 1601 N N . ARG A 1 199 ? 11.284 1.686 -14.793 1.00 97.31 199 ARG A N 1
ATOM 1602 C CA . ARG A 1 199 ? 11.221 2.541 -15.991 1.00 97.31 199 ARG A CA 1
ATOM 1603 C C . ARG A 1 199 ? 12.600 3.005 -16.457 1.00 97.31 199 ARG A C 1
ATOM 1605 O O . ARG A 1 199 ? 12.847 3.025 -17.660 1.00 97.31 199 ARG A O 1
ATOM 1612 N N . LYS A 1 200 ? 13.499 3.363 -15.532 1.00 95.88 200 LYS A N 1
ATOM 1613 C CA . LYS A 1 200 ? 14.886 3.722 -15.874 1.00 95.88 200 LYS A CA 1
ATOM 1614 C C . LYS A 1 200 ? 15.634 2.535 -16.475 1.00 95.88 200 LYS A C 1
ATOM 1616 O O . LYS A 1 200 ? 16.272 2.707 -17.506 1.00 95.88 200 LYS A O 1
ATOM 1621 N N . TYR A 1 201 ? 15.512 1.347 -15.885 1.00 97.81 201 TYR A N 1
ATOM 1622 C CA . TYR A 1 201 ? 16.136 0.132 -16.408 1.00 97.81 201 TYR A CA 1
ATOM 1623 C C . TYR A 1 201 ? 15.670 -0.181 -17.831 1.00 97.81 201 TYR A C 1
ATOM 1625 O O . TYR A 1 201 ? 16.511 -0.378 -18.705 1.00 97.81 201 TYR A O 1
ATOM 1633 N N . TYR A 1 202 ? 14.361 -0.136 -18.101 1.00 98.25 202 TYR A N 1
ATOM 1634 C CA . TYR A 1 202 ? 13.842 -0.339 -19.458 1.00 98.25 202 TYR A CA 1
ATOM 1635 C C . TYR A 1 202 ? 14.284 0.753 -20.437 1.00 98.25 202 TYR A C 1
ATOM 1637 O O . TYR A 1 202 ? 14.597 0.448 -21.585 1.00 98.25 202 TYR A O 1
ATOM 1645 N N . ALA A 1 203 ? 14.355 2.016 -20.008 1.00 95.50 203 ALA A N 1
ATOM 1646 C CA . ALA A 1 203 ? 14.861 3.093 -20.856 1.00 95.50 203 ALA A CA 1
ATOM 1647 C C . ALA A 1 203 ? 16.332 2.865 -21.247 1.00 95.50 203 ALA A C 1
ATOM 1649 O O . ALA A 1 203 ? 16.675 2.988 -22.423 1.00 95.50 203 ALA A O 1
ATOM 1650 N N . THR A 1 204 ? 17.179 2.481 -20.287 1.00 97.25 204 THR A N 1
ATOM 1651 C CA . THR A 1 204 ? 18.588 2.146 -20.539 1.00 97.25 204 THR A CA 1
ATOM 1652 C C . THR A 1 204 ? 18.715 0.917 -21.433 1.00 97.25 204 THR A C 1
ATOM 1654 O O . THR A 1 204 ? 19.473 0.945 -22.397 1.00 97.25 204 THR A O 1
ATOM 1657 N N . TYR A 1 205 ? 17.948 -0.141 -21.164 1.00 98.19 205 TYR A N 1
ATOM 1658 C CA . TYR A 1 205 ? 17.938 -1.350 -21.986 1.00 98.19 205 TYR A CA 1
ATOM 1659 C C . TYR A 1 205 ? 17.563 -1.047 -23.441 1.00 98.19 205 TYR A C 1
ATOM 1661 O O . TYR A 1 205 ? 18.286 -1.440 -24.352 1.00 98.19 205 TYR A O 1
ATOM 1669 N N . ASN A 1 206 ? 16.491 -0.283 -23.666 1.00 97.12 206 ASN A N 1
ATOM 1670 C CA . ASN A 1 206 ? 16.066 0.102 -25.011 1.00 97.12 206 ASN A CA 1
ATOM 1671 C C . ASN A 1 206 ? 17.127 0.956 -25.720 1.00 97.12 206 ASN A C 1
ATOM 1673 O O . ASN A 1 206 ? 17.378 0.754 -26.903 1.00 97.12 206 ASN A O 1
ATOM 1677 N N . ALA A 1 207 ? 17.797 1.865 -25.004 1.00 94.94 207 ALA A N 1
ATOM 1678 C CA . ALA A 1 207 ? 18.897 2.648 -25.568 1.00 94.94 207 ALA A CA 1
ATOM 1679 C C . ALA A 1 207 ? 20.096 1.768 -25.970 1.00 94.94 207 ALA A C 1
ATOM 1681 O O . ALA A 1 207 ? 20.683 1.977 -27.030 1.00 94.94 207 ALA A O 1
ATOM 1682 N N . LEU A 1 208 ? 20.443 0.766 -25.153 1.00 96.62 208 LEU A N 1
ATOM 1683 C CA . LEU A 1 208 ? 21.495 -0.204 -25.472 1.00 96.62 208 LEU A CA 1
ATOM 1684 C C . LEU A 1 208 ? 21.108 -1.107 -26.650 1.00 96.62 208 LEU A C 1
ATOM 1686 O O . LEU A 1 208 ? 21.960 -1.434 -27.474 1.00 96.62 208 LEU A O 1
ATOM 1690 N N . LEU A 1 209 ? 19.833 -1.486 -26.759 1.00 97.50 209 LEU A N 1
ATOM 1691 C CA . LEU A 1 209 ? 19.319 -2.255 -27.889 1.00 97.50 209 LEU A CA 1
ATOM 1692 C C . LEU A 1 209 ? 19.397 -1.445 -29.192 1.00 97.50 209 LEU A C 1
ATOM 1694 O O . LEU A 1 209 ? 19.937 -1.942 -30.178 1.00 97.50 209 LEU A O 1
ATOM 1698 N N . GLU A 1 210 ? 18.952 -0.183 -29.175 1.00 94.50 210 GLU A N 1
ATOM 1699 C CA . GLU A 1 210 ? 19.110 0.740 -30.307 1.00 94.50 210 GLU A CA 1
ATOM 1700 C C . GLU A 1 210 ? 20.589 0.895 -30.696 1.00 94.50 210 GLU A C 1
ATOM 1702 O O . GLU A 1 210 ? 20.926 0.862 -31.880 1.00 94.50 210 GLU A O 1
ATOM 1707 N N . LEU A 1 211 ? 21.488 1.028 -29.713 1.00 94.88 211 LEU A N 1
ATOM 1708 C CA . LEU A 1 211 ? 22.928 1.119 -29.959 1.00 94.88 211 LEU A CA 1
ATOM 1709 C C . LEU A 1 211 ? 23.469 -0.150 -30.628 1.00 94.88 211 LEU A C 1
ATOM 1711 O O . LEU A 1 211 ? 24.194 -0.053 -31.617 1.00 94.88 211 LEU A O 1
ATOM 1715 N N . LYS A 1 212 ? 23.088 -1.335 -30.139 1.00 97.31 212 LYS A N 1
ATOM 1716 C CA . LYS A 1 212 ? 23.473 -2.619 -30.740 1.00 97.31 212 LYS A CA 1
ATOM 1717 C C . LYS A 1 212 ? 23.017 -2.708 -32.197 1.00 97.31 212 LYS A C 1
ATOM 1719 O O . LYS A 1 212 ? 23.796 -3.108 -33.059 1.00 97.31 212 LYS A O 1
ATOM 1724 N N . GLU A 1 213 ? 21.774 -2.332 -32.492 1.00 95.94 213 GLU A N 1
ATOM 1725 C CA . GLU A 1 213 ? 21.257 -2.328 -33.864 1.00 95.94 213 GLU A CA 1
ATOM 1726 C C . GLU A 1 213 ? 22.008 -1.347 -34.770 1.00 95.94 213 GLU A C 1
ATOM 1728 O O . GLU A 1 213 ? 22.281 -1.665 -35.929 1.00 95.94 213 GLU A O 1
ATOM 1733 N N . LEU A 1 214 ? 22.357 -0.163 -34.259 1.00 90.38 214 LEU A N 1
ATOM 1734 C CA . LEU A 1 214 ? 23.162 0.812 -34.997 1.00 90.38 214 LEU A CA 1
ATOM 1735 C C . LEU A 1 214 ? 24.571 0.278 -35.283 1.00 90.38 214 LEU A C 1
ATOM 1737 O O . LEU A 1 214 ? 25.019 0.373 -36.422 1.00 90.38 214 LEU A O 1
ATOM 1741 N N . MET A 1 215 ? 25.224 -0.354 -34.307 1.00 96.12 215 MET A N 1
ATOM 1742 C CA . MET A 1 215 ? 26.541 -0.975 -34.496 1.00 96.12 215 MET A CA 1
ATOM 1743 C C . MET A 1 215 ? 26.522 -2.114 -35.525 1.00 96.12 215 MET A C 1
ATOM 1745 O O . MET A 1 215 ? 27.452 -2.255 -36.320 1.00 96.12 215 MET A O 1
ATOM 1749 N N . LEU A 1 216 ? 25.457 -2.922 -35.557 1.00 96.31 216 LEU A N 1
ATOM 1750 C CA . LEU A 1 216 ? 25.288 -3.955 -36.585 1.00 96.31 216 LEU A CA 1
ATOM 1751 C C . LEU A 1 216 ? 25.125 -3.342 -37.981 1.00 96.31 216 LEU A C 1
ATOM 1753 O O . LEU A 1 216 ? 25.733 -3.824 -38.939 1.00 96.31 216 LEU A O 1
ATOM 1757 N N . LYS A 1 217 ? 24.351 -2.256 -38.101 1.00 92.81 217 LYS A N 1
ATOM 1758 C CA . LYS A 1 217 ? 24.200 -1.516 -39.365 1.00 92.81 217 LYS A CA 1
ATOM 1759 C C . LYS A 1 217 ? 25.521 -0.898 -39.819 1.00 92.81 217 LYS A C 1
ATOM 1761 O O . LYS A 1 217 ? 25.830 -0.969 -41.002 1.00 92.81 217 LYS A O 1
ATOM 1766 N N . GLU A 1 218 ? 26.307 -0.345 -38.900 1.00 91.62 218 GLU A N 1
ATOM 1767 C CA . GLU A 1 218 ? 27.637 0.200 -39.192 1.00 91.62 218 GLU A CA 1
ATOM 1768 C C . GLU A 1 218 ? 28.596 -0.895 -39.665 1.00 91.62 218 GLU A C 1
ATOM 1770 O O . GLU A 1 218 ? 29.235 -0.743 -40.700 1.00 91.62 218 GLU A O 1
ATOM 1775 N N . THR A 1 219 ? 28.615 -2.045 -38.989 1.00 95.50 219 THR A N 1
ATOM 1776 C CA . THR A 1 219 ? 29.434 -3.197 -39.396 1.00 95.50 219 THR A CA 1
ATOM 1777 C C . THR A 1 219 ? 29.049 -3.676 -40.800 1.00 95.50 219 THR A C 1
ATOM 1779 O O . THR A 1 219 ? 29.911 -3.876 -41.654 1.00 95.50 219 THR A O 1
ATOM 1782 N N . SER A 1 220 ? 27.747 -3.806 -41.080 1.00 95.19 220 SER A N 1
ATOM 1783 C CA . SER A 1 220 ? 27.249 -4.174 -42.411 1.00 95.19 220 SER A CA 1
ATOM 1784 C C . SER A 1 220 ? 27.604 -3.132 -43.476 1.00 95.19 220 SER A C 1
ATOM 1786 O O . SER A 1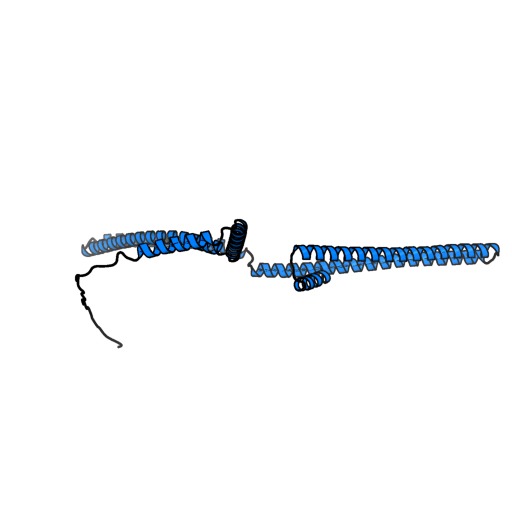 220 ? 27.916 -3.503 -44.607 1.00 95.19 220 SER A O 1
ATOM 1788 N N . LEU A 1 221 ? 27.550 -1.842 -43.134 1.00 91.56 221 LEU A N 1
ATOM 1789 C CA . LEU A 1 221 ? 27.914 -0.748 -44.030 1.00 91.56 221 LEU A CA 1
ATOM 1790 C C . LEU A 1 221 ? 29.409 -0.780 -44.355 1.00 91.56 221 LEU A C 1
ATOM 1792 O O . LEU A 1 221 ? 29.769 -0.707 -45.525 1.00 91.56 221 LEU A O 1
ATOM 1796 N N . LEU A 1 222 ? 30.269 -0.934 -43.345 1.00 92.81 222 LEU A N 1
ATOM 1797 C CA . LEU A 1 222 ? 31.718 -1.030 -43.523 1.00 92.81 222 LEU A CA 1
ATOM 1798 C C . LEU A 1 222 ? 32.103 -2.254 -44.358 1.00 92.81 222 LEU A C 1
ATOM 1800 O O . LEU A 1 222 ? 32.913 -2.129 -45.271 1.00 92.81 222 LEU A O 1
ATOM 1804 N N . ASN A 1 223 ? 31.470 -3.407 -44.123 1.00 93.88 223 ASN A N 1
ATOM 1805 C CA . ASN A 1 223 ? 31.679 -4.603 -44.944 1.00 93.88 223 ASN A CA 1
ATOM 1806 C C . ASN A 1 223 ? 31.266 -4.373 -46.407 1.00 93.88 223 ASN A C 1
ATOM 1808 O O . ASN A 1 223 ? 31.995 -4.754 -47.323 1.00 93.88 223 ASN A O 1
ATOM 1812 N N . SER A 1 224 ? 30.126 -3.711 -46.636 1.00 91.81 224 SER A N 1
ATOM 1813 C CA . SER A 1 224 ? 29.658 -3.356 -47.981 1.00 91.81 224 SER A CA 1
ATOM 1814 C C . SER A 1 224 ? 30.601 -2.370 -48.678 1.00 91.81 224 SER A C 1
ATOM 1816 O O . SER A 1 224 ? 30.926 -2.561 -49.847 1.00 91.81 224 SER A O 1
ATOM 1818 N N . LEU A 1 225 ? 31.085 -1.348 -47.964 1.00 89.19 225 LEU A N 1
ATOM 1819 C CA . LEU A 1 225 ? 32.069 -0.397 -48.482 1.00 89.19 225 LEU A CA 1
ATOM 1820 C C . LEU A 1 225 ? 33.396 -1.078 -48.809 1.00 89.19 225 LEU A C 1
ATOM 1822 O O . LEU A 1 225 ? 33.970 -0.795 -49.854 1.00 89.19 225 LEU A O 1
ATOM 1826 N N . ASN A 1 226 ? 33.862 -1.996 -47.959 1.00 90.25 226 ASN A N 1
ATOM 1827 C CA . ASN A 1 226 ? 35.087 -2.748 -48.200 1.00 90.25 226 ASN A CA 1
ATOM 1828 C C . ASN A 1 226 ? 34.975 -3.612 -49.467 1.00 90.25 226 ASN A C 1
ATOM 1830 O O . ASN A 1 226 ? 35.886 -3.592 -50.286 1.00 90.25 226 ASN A O 1
ATOM 1834 N N . SER A 1 227 ? 33.847 -4.301 -49.676 1.00 88.25 227 SER A N 1
ATOM 1835 C CA . SER A 1 227 ? 33.602 -5.055 -50.916 1.00 88.25 227 SER A CA 1
ATOM 1836 C C . SER A 1 227 ? 33.562 -4.136 -52.139 1.00 88.25 227 SER A C 1
ATOM 1838 O O . SER A 1 227 ? 34.297 -4.356 -53.096 1.00 88.25 227 SER A O 1
ATOM 1840 N N . GLN A 1 228 ? 32.769 -3.057 -52.084 1.00 88.25 228 GLN A N 1
ATOM 1841 C CA . GLN A 1 228 ? 32.664 -2.093 -53.185 1.00 88.25 228 GLN A CA 1
ATOM 1842 C C . GLN A 1 228 ? 34.014 -1.447 -53.518 1.00 88.25 228 GLN A C 1
ATOM 1844 O O . GLN A 1 228 ? 34.290 -1.174 -54.681 1.00 88.25 228 GLN A O 1
ATOM 1849 N N . PHE A 1 229 ? 34.864 -1.202 -52.518 1.00 88.25 229 PHE A N 1
ATOM 1850 C CA . PHE A 1 229 ? 36.201 -0.652 -52.717 1.00 88.25 229 PHE A CA 1
ATOM 1851 C C . PHE A 1 229 ? 37.116 -1.620 -53.475 1.00 88.25 229 PHE A C 1
ATOM 1853 O O . PHE A 1 229 ? 37.780 -1.195 -54.420 1.00 88.25 229 PHE A O 1
ATOM 1860 N N . GLN A 1 230 ? 37.120 -2.906 -53.100 1.00 86.62 230 GLN A N 1
ATOM 1861 C CA . GLN A 1 230 ? 37.908 -3.934 -53.791 1.00 86.62 230 GLN A CA 1
ATOM 1862 C C . GLN A 1 230 ? 37.491 -4.076 -55.260 1.00 86.62 230 GLN A C 1
ATOM 1864 O O . GLN A 1 230 ? 38.351 -4.144 -56.136 1.00 86.62 230 GLN A O 1
ATOM 1869 N N . ASP A 1 231 ? 36.188 -4.031 -55.542 1.00 83.44 231 ASP A N 1
ATOM 1870 C CA . ASP A 1 231 ? 35.666 -4.180 -56.905 1.00 83.44 231 ASP A CA 1
ATOM 1871 C C . ASP A 1 231 ? 35.893 -2.922 -57.768 1.00 83.44 231 ASP A C 1
ATOM 1873 O O . ASP A 1 231 ? 36.141 -3.009 -58.971 1.00 83.44 231 ASP A O 1
ATOM 1877 N N . ALA A 1 232 ? 35.814 -1.731 -57.167 1.00 86.44 232 ALA A N 1
ATOM 1878 C CA . ALA A 1 232 ? 35.823 -0.461 -57.890 1.00 86.44 232 ALA A CA 1
ATOM 1879 C C . ALA A 1 232 ? 37.222 0.111 -58.161 1.00 86.44 232 ALA A C 1
ATOM 1881 O O . ALA A 1 232 ? 37.372 0.915 -59.082 1.00 86.44 232 ALA A O 1
ATOM 1882 N N . ILE A 1 233 ? 38.246 -0.244 -57.374 1.00 86.31 233 ILE A N 1
ATOM 1883 C CA . ILE A 1 233 ? 39.560 0.416 -57.464 1.00 86.31 233 ILE A CA 1
ATOM 1884 C C . ILE A 1 233 ? 40.324 0.099 -58.757 1.00 86.31 233 ILE A C 1
ATOM 1886 O O . ILE A 1 233 ? 41.126 0.925 -59.208 1.00 86.31 233 ILE A O 1
ATOM 1890 N N . SER A 1 234 ? 40.028 -1.043 -59.383 1.00 84.69 234 SER A N 1
ATOM 1891 C CA . SER A 1 234 ? 40.635 -1.488 -60.642 1.00 84.69 234 SER A CA 1
ATOM 1892 C C . SER A 1 234 ? 40.184 -0.683 -61.869 1.00 84.69 234 SER A C 1
ATOM 1894 O O . SER A 1 234 ? 40.870 -0.714 -62.887 1.00 84.69 234 SER A O 1
ATOM 1896 N N . ASP A 1 235 ? 39.079 0.071 -61.787 1.00 87.88 235 ASP A N 1
ATOM 1897 C CA . ASP A 1 235 ? 38.507 0.827 -62.909 1.00 87.88 235 ASP A CA 1
ATOM 1898 C C . ASP A 1 235 ? 38.251 2.308 -62.557 1.00 87.88 235 ASP A C 1
ATOM 1900 O O . ASP A 1 235 ? 37.771 2.653 -61.479 1.00 87.88 235 ASP A O 1
ATOM 1904 N N . THR A 1 236 ? 38.538 3.223 -63.489 1.00 86.75 236 THR A N 1
ATOM 1905 C CA . THR A 1 236 ? 38.312 4.668 -63.294 1.00 86.75 236 THR A CA 1
ATOM 1906 C C . THR A 1 236 ? 36.828 5.008 -63.161 1.00 86.75 236 THR A C 1
ATOM 1908 O O . THR A 1 236 ? 36.479 5.868 -62.349 1.00 86.75 236 THR A O 1
ATOM 1911 N N . ALA A 1 237 ? 35.945 4.333 -63.906 1.00 85.69 237 ALA A N 1
ATOM 1912 C CA . ALA A 1 237 ? 34.505 4.554 -63.779 1.00 85.69 237 ALA A CA 1
ATOM 1913 C C . ALA A 1 237 ? 33.951 3.943 -62.478 1.00 85.69 237 ALA A C 1
ATOM 1915 O O . ALA A 1 237 ? 33.102 4.558 -61.826 1.00 85.69 237 ALA A O 1
ATOM 1916 N N . GLY A 1 238 ? 34.476 2.788 -62.051 1.00 85.88 238 GLY A N 1
ATOM 1917 C CA . GLY A 1 238 ? 34.235 2.207 -60.726 1.00 85.88 238 GLY A CA 1
ATOM 1918 C C . GLY A 1 238 ? 34.561 3.175 -59.582 1.00 85.88 238 GLY A C 1
ATOM 1919 O O . GLY A 1 238 ? 33.717 3.411 -58.713 1.00 85.88 238 GLY A O 1
ATOM 1920 N N . ARG A 1 239 ? 35.739 3.814 -59.620 1.00 88.31 239 ARG A N 1
ATOM 1921 C CA . ARG A 1 239 ? 36.159 4.812 -58.617 1.00 88.31 239 ARG A CA 1
ATOM 1922 C C . ARG A 1 239 ? 35.192 5.995 -58.494 1.00 88.31 239 ARG A C 1
ATOM 1924 O O . ARG A 1 239 ? 34.869 6.394 -57.378 1.00 88.31 239 ARG A O 1
ATOM 1931 N N . LEU A 1 240 ? 34.698 6.536 -59.610 1.00 88.69 240 LEU A N 1
ATOM 1932 C CA . LEU A 1 240 ? 33.719 7.634 -59.592 1.00 88.69 240 LEU A CA 1
ATOM 1933 C C . LEU A 1 240 ? 32.378 7.202 -58.978 1.00 88.69 240 LEU A C 1
ATOM 1935 O O . LEU A 1 240 ? 31.848 7.898 -58.115 1.00 88.69 240 LEU A O 1
ATOM 1939 N N . LYS A 1 241 ? 31.873 6.013 -59.334 1.00 86.94 241 LYS A N 1
ATOM 1940 C CA . LYS A 1 241 ? 30.636 5.464 -58.746 1.00 86.94 241 LYS A CA 1
ATOM 1941 C C . LYS A 1 241 ? 30.748 5.241 -57.236 1.00 86.94 241 LYS A C 1
ATOM 1943 O O . LYS A 1 241 ? 29.783 5.478 -56.511 1.00 86.94 241 LYS A O 1
ATOM 1948 N N . LEU A 1 242 ? 31.914 4.810 -56.750 1.00 88.25 242 LEU A N 1
ATOM 1949 C CA . LEU A 1 242 ? 32.172 4.662 -55.317 1.00 88.25 242 LEU A CA 1
ATOM 1950 C C . LEU A 1 242 ? 32.128 6.016 -54.587 1.00 88.25 242 LEU A C 1
ATOM 1952 O O . LEU A 1 242 ? 31.539 6.119 -53.508 1.00 88.25 242 LEU A O 1
ATOM 1956 N N . ILE A 1 243 ? 32.712 7.064 -55.178 1.00 89.38 243 ILE A N 1
ATOM 1957 C CA . ILE A 1 243 ? 32.669 8.434 -54.639 1.00 89.38 243 ILE A CA 1
ATOM 1958 C C . ILE A 1 243 ? 31.221 8.944 -54.568 1.00 89.38 243 ILE A C 1
ATOM 1960 O O . ILE A 1 243 ? 30.805 9.476 -53.538 1.00 89.38 243 ILE A O 1
ATOM 1964 N N . ASP A 1 244 ? 30.421 8.720 -55.610 1.00 89.44 244 ASP A N 1
ATOM 1965 C CA . ASP A 1 244 ? 29.012 9.125 -55.617 1.00 89.44 244 ASP A CA 1
ATOM 1966 C C . ASP A 1 244 ? 28.181 8.354 -54.576 1.00 89.44 244 ASP A C 1
ATOM 1968 O O . ASP A 1 244 ? 27.399 8.953 -53.830 1.00 89.44 244 ASP A O 1
ATOM 1972 N N . SER A 1 245 ? 28.393 7.038 -54.464 1.00 88.94 245 SER A N 1
ATOM 1973 C CA . SER A 1 245 ? 27.733 6.164 -53.481 1.00 88.94 245 SER A CA 1
ATOM 1974 C C . SER A 1 245 ? 28.051 6.584 -52.037 1.00 88.94 245 SER A C 1
ATOM 1976 O O . SER A 1 245 ? 27.146 6.828 -51.230 1.00 88.94 245 SER A O 1
ATOM 1978 N N . THR A 1 246 ? 29.334 6.778 -51.716 1.00 88.81 246 THR A N 1
ATOM 1979 C CA . THR A 1 246 ? 29.784 7.249 -50.391 1.00 88.81 246 THR A CA 1
ATOM 1980 C C . THR A 1 246 ? 29.296 8.666 -50.081 1.00 88.81 246 THR A C 1
ATOM 1982 O O . THR A 1 246 ? 28.876 8.945 -48.954 1.00 88.81 246 THR A O 1
ATOM 1985 N N . GLY A 1 247 ? 29.245 9.549 -51.083 1.00 91.19 247 GLY A N 1
ATOM 1986 C CA . GLY A 1 247 ? 28.639 10.876 -50.974 1.00 91.19 247 GLY A CA 1
ATOM 1987 C C . GLY A 1 247 ? 27.138 10.830 -50.659 1.00 91.19 247 GLY A C 1
ATOM 1988 O O . GLY A 1 247 ? 26.650 11.614 -49.836 1.00 91.19 247 GLY A O 1
ATOM 1989 N N . GLY A 1 248 ? 26.403 9.890 -51.259 1.00 90.31 248 GLY A N 1
ATOM 1990 C CA . GLY A 1 248 ? 24.996 9.619 -50.951 1.00 90.31 248 GLY A CA 1
ATOM 1991 C C . GLY A 1 248 ? 24.790 9.146 -49.509 1.00 90.31 248 GLY A C 1
ATOM 1992 O O . GLY A 1 248 ? 23.951 9.697 -48.790 1.00 90.31 248 GLY A O 1
ATOM 1993 N N . ILE A 1 249 ? 25.615 8.199 -49.052 1.00 89.12 249 ILE A N 1
ATOM 1994 C CA . ILE A 1 249 ? 25.605 7.694 -47.669 1.00 89.12 249 ILE A CA 1
ATOM 1995 C C . ILE A 1 249 ? 25.867 8.835 -46.676 1.00 89.12 249 ILE A C 1
ATOM 1997 O O . ILE A 1 249 ? 25.120 9.003 -45.709 1.00 89.12 249 ILE A O 1
ATOM 2001 N N . LEU A 1 250 ? 26.868 9.682 -46.938 1.00 91.19 250 LEU A N 1
ATOM 2002 C CA . LEU A 1 250 ? 27.200 10.819 -46.078 1.00 91.19 250 LEU A CA 1
ATOM 2003 C C . LEU A 1 250 ? 26.041 11.821 -45.960 1.00 91.19 250 LEU A C 1
ATOM 2005 O O . LEU A 1 250 ? 25.774 12.339 -44.871 1.00 91.19 250 LEU A O 1
ATOM 2009 N N . LYS A 1 251 ? 25.322 12.094 -47.057 1.00 92.25 251 LYS A N 1
ATOM 2010 C CA . LYS A 1 251 ? 24.109 12.930 -47.024 1.00 92.25 251 LYS A CA 1
ATOM 2011 C C . LYS A 1 251 ? 23.010 12.289 -46.174 1.00 92.25 251 LYS A C 1
ATOM 2013 O O . LYS A 1 251 ? 22.402 12.989 -45.364 1.00 92.25 251 LYS A O 1
ATOM 2018 N N . GLY A 1 252 ? 22.798 10.979 -46.307 1.00 89.00 252 GLY A N 1
ATOM 2019 C CA . GLY A 1 252 ? 21.843 10.227 -45.488 1.00 89.00 252 GLY A CA 1
ATOM 2020 C C . GLY A 1 252 ? 22.159 10.304 -43.991 1.00 89.00 252 GLY A C 1
ATOM 2021 O O . GLY A 1 252 ? 21.277 10.605 -43.187 1.00 89.00 252 GLY A O 1
ATOM 2022 N N . ILE A 1 253 ? 23.434 10.143 -43.618 1.00 87.69 253 ILE A N 1
ATOM 2023 C CA . ILE A 1 253 ? 23.899 10.276 -42.227 1.00 87.69 253 ILE A CA 1
ATOM 2024 C C . ILE A 1 253 ? 23.626 11.691 -41.697 1.00 87.69 253 ILE A C 1
ATOM 2026 O O . ILE A 1 253 ? 23.051 11.847 -40.619 1.00 87.69 253 ILE A O 1
ATOM 2030 N N . LYS A 1 254 ? 23.961 12.735 -42.468 1.00 90.12 254 LYS A N 1
ATOM 2031 C CA . LYS A 1 254 ? 23.682 14.133 -42.087 1.00 90.12 254 LYS A CA 1
ATOM 2032 C C . LYS A 1 254 ? 22.190 14.387 -41.850 1.00 90.12 254 LYS A C 1
ATOM 2034 O O . LYS A 1 254 ? 21.838 15.055 -40.878 1.00 90.12 254 LYS A O 1
ATOM 2039 N N . GLN A 1 255 ? 21.313 13.845 -42.698 1.00 90.94 255 GLN A N 1
ATOM 2040 C CA . GLN A 1 255 ? 19.865 13.963 -42.504 1.00 90.94 255 GLN A CA 1
ATOM 2041 C C . GLN A 1 255 ? 19.383 13.220 -41.255 1.00 90.94 255 GLN A C 1
ATOM 2043 O O . GLN A 1 255 ? 18.583 13.761 -40.492 1.00 90.94 255 GLN A O 1
ATOM 2048 N N . PHE A 1 256 ? 19.897 12.017 -40.997 1.00 87.31 256 PHE A N 1
ATOM 2049 C CA . PHE A 1 256 ? 19.556 11.250 -39.800 1.00 87.31 256 PHE A CA 1
ATOM 2050 C C . PHE A 1 256 ? 19.912 11.998 -38.504 1.00 87.31 256 PHE A C 1
ATOM 2052 O O . PHE A 1 256 ? 19.089 12.066 -37.585 1.00 87.31 256 PHE A O 1
ATOM 2059 N N . PHE A 1 257 ? 21.095 12.621 -38.444 1.00 86.75 257 PHE A N 1
ATOM 2060 C CA . PHE A 1 257 ? 21.493 13.474 -37.317 1.00 86.75 257 PHE A CA 1
ATOM 2061 C C . PHE A 1 257 ? 20.541 14.659 -37.125 1.00 86.75 257 PHE A C 1
ATOM 2063 O O . PHE A 1 257 ? 20.081 14.893 -36.006 1.00 86.75 257 PHE A O 1
ATOM 2070 N N . TRP A 1 258 ? 20.177 15.348 -38.211 1.00 91.44 258 TRP A N 1
ATOM 2071 C CA . TRP A 1 258 ? 19.194 16.435 -38.184 1.00 91.44 258 TRP A CA 1
ATOM 2072 C C . TRP A 1 258 ? 17.845 15.985 -37.615 1.00 91.44 258 TRP A C 1
ATOM 2074 O O . TRP A 1 258 ? 17.301 16.631 -36.719 1.00 91.44 258 TRP A O 1
ATOM 2084 N N . ILE A 1 259 ? 17.322 14.848 -38.083 1.00 89.75 259 ILE A N 1
ATOM 2085 C CA . ILE A 1 259 ? 16.041 14.295 -37.625 1.00 89.75 259 ILE A CA 1
ATOM 2086 C C . ILE A 1 259 ? 16.102 13.945 -36.132 1.00 89.75 259 ILE A C 1
ATOM 2088 O O . ILE A 1 259 ? 15.172 14.265 -35.386 1.00 89.75 259 ILE A O 1
ATOM 2092 N N . ARG A 1 260 ? 17.194 13.325 -35.662 1.00 86.06 260 ARG A N 1
ATOM 2093 C CA . ARG A 1 260 ? 17.371 12.998 -34.236 1.00 86.06 260 ARG A CA 1
ATOM 2094 C C . ARG A 1 260 ? 17.450 14.248 -33.367 1.00 86.06 260 ARG A C 1
ATOM 2096 O O . ARG A 1 260 ? 16.747 14.322 -32.359 1.00 86.06 260 ARG A O 1
ATOM 2103 N N . GLN A 1 261 ? 18.249 15.234 -33.768 1.00 87.06 261 GLN A N 1
ATOM 2104 C CA . GLN A 1 261 ? 18.394 16.489 -33.032 1.00 87.06 261 GLN A CA 1
ATOM 2105 C C . GLN A 1 261 ? 17.059 17.239 -32.966 1.00 87.06 261 GLN A C 1
ATOM 2107 O O . GLN A 1 261 ? 16.624 17.650 -31.890 1.00 87.06 261 GLN A O 1
ATOM 2112 N N . HIS A 1 262 ? 16.343 17.316 -34.090 1.00 89.69 262 HIS A N 1
ATOM 2113 C CA . HIS A 1 262 ? 15.019 17.921 -34.145 1.00 89.69 262 HIS A CA 1
ATOM 2114 C C . HIS A 1 262 ? 14.011 17.178 -33.252 1.00 89.69 262 HIS A C 1
ATOM 2116 O O . HIS A 1 262 ? 13.259 17.805 -32.506 1.00 89.69 262 HIS A O 1
ATOM 2122 N N . ARG A 1 263 ? 14.015 15.836 -33.242 1.00 87.94 263 ARG A N 1
ATOM 2123 C CA . ARG A 1 263 ? 13.160 15.030 -32.350 1.00 87.94 263 ARG A CA 1
ATOM 2124 C C . ARG A 1 263 ? 13.458 15.304 -30.872 1.00 87.94 263 ARG A C 1
ATOM 2126 O O . ARG A 1 263 ? 12.521 15.431 -30.084 1.00 87.94 263 ARG A O 1
ATOM 2133 N N . GLN A 1 264 ? 14.729 15.437 -30.496 1.00 87.62 264 GLN A N 1
ATOM 2134 C CA . GLN A 1 264 ? 15.136 15.741 -29.121 1.00 87.62 264 GLN A CA 1
ATOM 2135 C C . GLN A 1 264 ? 14.683 17.144 -28.688 1.00 87.62 264 GLN A C 1
ATOM 2137 O O . GLN A 1 264 ? 14.121 17.300 -27.601 1.00 87.62 264 GLN A O 1
ATOM 2142 N N . ILE A 1 265 ? 14.820 18.140 -29.569 1.00 89.38 265 ILE A N 1
ATOM 2143 C CA . ILE A 1 265 ? 14.302 19.501 -29.360 1.00 89.38 265 ILE A CA 1
ATOM 2144 C C . ILE A 1 265 ? 12.779 19.474 -29.170 1.00 89.38 265 ILE A C 1
ATOM 2146 O O . ILE A 1 265 ? 12.261 20.039 -28.207 1.00 89.38 265 ILE A O 1
ATOM 2150 N N . VAL A 1 266 ? 12.043 18.758 -30.027 1.00 90.81 266 VAL A N 1
ATOM 2151 C CA . VAL A 1 266 ? 10.578 18.639 -29.926 1.00 90.81 266 VAL A CA 1
ATOM 2152 C C . VAL A 1 266 ? 10.147 18.013 -28.594 1.00 90.81 266 VAL A C 1
ATOM 2154 O O . VAL A 1 266 ? 9.193 18.493 -27.973 1.00 90.81 266 VAL A O 1
ATOM 2157 N N . LEU A 1 267 ? 10.846 16.975 -28.122 1.00 87.62 267 LEU A N 1
ATOM 2158 C CA . LEU A 1 267 ? 10.567 16.340 -26.829 1.00 87.62 267 LEU A CA 1
ATOM 2159 C C . LEU A 1 267 ? 10.809 17.297 -25.654 1.00 87.62 267 LEU A C 1
ATOM 2161 O O . LEU A 1 267 ? 9.943 17.411 -24.781 1.00 87.62 267 LEU A O 1
ATOM 2165 N N . LEU A 1 268 ? 11.921 18.039 -25.663 1.00 85.31 268 LEU A N 1
ATOM 2166 C CA . LEU A 1 268 ? 12.217 19.070 -24.663 1.00 85.31 268 LEU A CA 1
ATOM 2167 C C . LEU A 1 268 ? 11.147 20.168 -24.654 1.00 85.31 268 LEU A C 1
ATOM 2169 O O . LEU A 1 268 ? 10.596 20.489 -23.600 1.00 85.31 268 LEU A O 1
ATOM 2173 N N . CYS A 1 269 ? 10.760 20.681 -25.825 1.00 87.25 269 CYS A N 1
ATOM 2174 C CA . CYS A 1 269 ? 9.691 21.672 -25.943 1.00 87.25 269 CYS A CA 1
ATOM 2175 C C . CYS A 1 269 ? 8.337 21.144 -25.438 1.00 87.25 269 CYS A C 1
ATOM 2177 O O . CYS A 1 269 ? 7.538 21.909 -24.887 1.00 87.25 269 CYS A O 1
ATOM 2179 N N . ARG A 1 270 ? 8.043 19.850 -25.630 1.00 87.62 270 ARG A N 1
ATOM 2180 C CA . ARG A 1 270 ? 6.812 19.212 -25.133 1.00 87.62 270 ARG A CA 1
ATOM 2181 C C . ARG A 1 270 ? 6.838 19.073 -23.611 1.00 87.62 270 ARG A C 1
ATOM 2183 O O . ARG A 1 270 ? 5.824 19.358 -22.976 1.00 87.62 270 ARG A O 1
ATOM 2190 N N . SER A 1 271 ? 7.980 18.691 -23.042 1.00 85.00 271 SER A N 1
ATOM 2191 C CA . SER A 1 271 ? 8.185 18.617 -21.591 1.00 85.00 271 SER A CA 1
ATOM 2192 C C . SER A 1 271 ? 8.036 19.995 -20.934 1.00 85.00 271 SER A C 1
ATOM 2194 O O . SER A 1 271 ? 7.194 20.177 -20.056 1.00 85.00 271 SER A O 1
ATOM 2196 N N . TYR A 1 272 ? 8.723 21.011 -21.465 1.00 83.81 272 TYR A N 1
ATOM 2197 C CA . TYR A 1 272 ? 8.626 22.392 -20.985 1.00 83.81 272 TYR A CA 1
ATOM 2198 C C . TYR A 1 272 ? 7.185 22.927 -21.018 1.00 83.81 272 TYR A C 1
ATOM 2200 O O . TYR A 1 272 ? 6.714 23.537 -20.056 1.00 83.81 272 TYR A O 1
ATOM 2208 N N . ARG A 1 273 ? 6.433 22.649 -22.096 1.00 84.88 273 ARG A N 1
ATOM 2209 C CA . ARG A 1 273 ? 5.009 23.017 -22.187 1.00 84.88 273 ARG A CA 1
ATOM 2210 C C . ARG A 1 273 ? 4.150 22.326 -21.125 1.00 84.88 273 ARG A C 1
ATOM 2212 O O . ARG A 1 273 ? 3.251 22.972 -20.589 1.00 84.88 273 ARG A O 1
ATOM 2219 N N . LYS A 1 274 ? 4.409 21.051 -20.811 1.00 81.56 274 LYS A N 1
ATOM 2220 C CA . LYS A 1 274 ? 3.703 20.331 -19.738 1.00 81.56 274 LYS A CA 1
ATOM 2221 C C . LYS A 1 274 ? 3.989 20.953 -18.368 1.00 81.56 274 LYS A C 1
ATOM 2223 O O . LYS A 1 274 ? 3.034 21.274 -17.666 1.00 81.56 274 LYS A O 1
ATOM 2228 N N . CYS A 1 275 ? 5.255 21.230 -18.039 1.00 79.62 275 CYS A N 1
ATOM 2229 C CA . CYS A 1 275 ? 5.622 21.925 -16.797 1.00 79.62 275 CYS A CA 1
ATOM 2230 C C . CYS A 1 275 ? 4.954 23.302 -16.697 1.00 79.62 275 CYS A C 1
ATOM 2232 O O . CYS A 1 275 ? 4.319 23.612 -15.693 1.00 79.62 275 CYS A O 1
ATOM 2234 N N . LYS A 1 276 ? 5.002 24.105 -17.770 1.00 83.75 276 LYS A N 1
ATOM 2235 C CA . LYS A 1 276 ? 4.396 25.446 -17.794 1.00 83.75 276 LYS A CA 1
ATOM 2236 C C . LYS A 1 276 ? 2.877 25.416 -17.587 1.00 83.75 276 LYS A C 1
ATOM 2238 O O . LYS A 1 276 ? 2.343 26.312 -16.935 1.00 83.75 276 LYS A O 1
ATOM 2243 N N . ARG A 1 277 ? 2.182 24.397 -18.113 1.00 79.81 277 ARG A N 1
ATOM 2244 C CA . ARG A 1 277 ? 0.745 24.175 -17.863 1.00 79.81 277 ARG A CA 1
ATOM 2245 C C . ARG A 1 277 ? 0.478 23.760 -16.417 1.00 79.81 277 ARG A C 1
ATOM 2247 O O . ARG A 1 277 ? -0.382 24.367 -15.792 1.00 79.81 277 ARG A O 1
ATOM 2254 N N . GLY A 1 278 ? 1.244 22.815 -15.870 1.00 79.12 278 GLY A N 1
ATOM 2255 C CA . GLY A 1 278 ? 1.125 22.406 -14.464 1.00 79.12 278 GLY A CA 1
ATOM 2256 C C . GLY A 1 278 ? 1.303 23.584 -13.501 1.00 79.12 278 GLY A C 1
ATOM 2257 O O . GLY A 1 278 ? 0.448 23.833 -12.658 1.00 79.12 278 GLY A O 1
ATOM 2258 N N . SER A 1 279 ? 2.338 24.406 -13.699 1.00 76.19 279 SER A N 1
ATOM 2259 C CA . SER A 1 279 ? 2.564 25.612 -12.887 1.00 76.19 279 SER A CA 1
ATOM 2260 C C . SER A 1 279 ? 1.492 26.697 -13.061 1.00 76.19 279 SER A C 1
ATOM 2262 O O . SER A 1 279 ? 1.368 27.578 -12.211 1.00 76.19 279 SER A O 1
ATOM 2264 N N . ARG A 1 280 ? 0.750 26.708 -14.177 1.00 76.88 280 ARG A N 1
ATOM 2265 C CA . ARG A 1 280 ? -0.390 27.618 -14.368 1.00 76.88 280 ARG A CA 1
ATOM 2266 C C . ARG A 1 280 ? -1.606 27.119 -13.585 1.00 76.88 280 ARG A C 1
ATOM 2268 O O . ARG A 1 280 ? -2.133 27.885 -12.789 1.00 76.88 280 ARG A O 1
ATOM 2275 N N . LEU A 1 281 ? -1.943 25.837 -13.719 1.00 76.56 281 LEU A N 1
ATOM 2276 C CA . LEU A 1 281 ? -3.053 25.208 -12.996 1.00 76.56 281 LEU A CA 1
ATOM 2277 C C . LEU A 1 281 ? -2.879 25.317 -11.476 1.00 76.56 281 LEU A C 1
ATOM 2279 O O . LEU A 1 281 ? -3.810 25.700 -10.785 1.00 76.56 281 LEU A O 1
ATOM 2283 N N . ILE A 1 282 ? -1.666 25.095 -10.957 1.00 74.44 282 ILE A N 1
ATOM 2284 C CA . ILE A 1 282 ? -1.376 25.248 -9.520 1.00 74.44 282 ILE A CA 1
ATOM 2285 C C . ILE A 1 282 ? -1.613 26.692 -9.047 1.00 74.44 282 ILE A C 1
ATOM 2287 O O . ILE A 1 282 ? -2.146 26.903 -7.959 1.00 74.44 282 ILE A O 1
ATOM 2291 N N . ARG A 1 283 ? -1.242 27.698 -9.853 1.00 71.06 283 ARG A N 1
ATOM 2292 C CA . ARG A 1 283 ? -1.496 29.111 -9.523 1.00 71.06 283 ARG A CA 1
ATOM 2293 C C . ARG A 1 283 ? -2.985 29.439 -9.541 1.00 71.06 283 ARG A C 1
ATOM 2295 O O . ARG A 1 283 ? -3.453 30.107 -8.628 1.00 71.06 283 ARG A O 1
ATOM 2302 N N . GLU A 1 284 ? -3.718 28.946 -10.531 1.00 74.50 284 GLU A N 1
ATOM 2303 C CA . GLU A 1 284 ? -5.169 29.134 -10.639 1.00 74.50 284 GLU A CA 1
ATOM 2304 C C . GLU A 1 284 ? -5.898 28.465 -9.460 1.00 74.50 284 GLU A C 1
ATOM 2306 O O . GLU A 1 284 ? -6.691 29.112 -8.778 1.00 74.50 284 GLU A O 1
ATOM 2311 N N . SER A 1 285 ? -5.546 27.224 -9.107 1.00 70.06 285 SER A N 1
ATOM 2312 C CA . SER A 1 285 ? -6.075 26.542 -7.916 1.00 70.06 285 SER A CA 1
ATOM 2313 C C . SER A 1 285 ? -5.730 27.271 -6.609 1.00 70.06 285 SER A C 1
ATOM 2315 O O . SER A 1 285 ? -6.546 27.321 -5.688 1.00 70.06 285 SER A O 1
ATOM 2317 N N . ALA A 1 286 ? -4.540 27.873 -6.513 1.00 59.38 286 ALA A N 1
ATOM 2318 C CA . ALA A 1 286 ? -4.131 28.635 -5.336 1.00 59.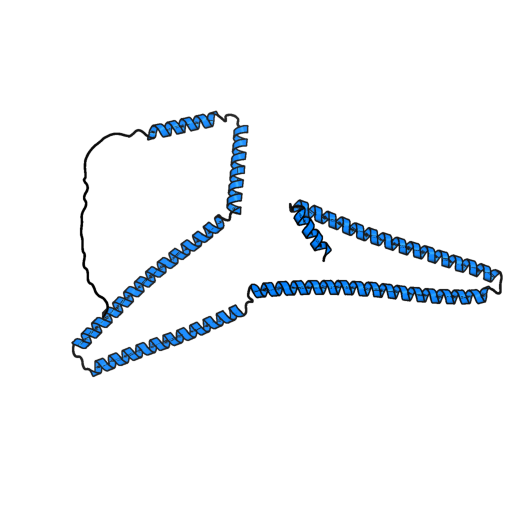38 286 ALA A CA 1
ATOM 2319 C C . ALA A 1 286 ? -4.947 29.929 -5.165 1.00 59.38 286 ALA A C 1
ATOM 2321 O O . ALA A 1 286 ? -5.364 30.218 -4.044 1.00 59.38 286 ALA A O 1
ATOM 2322 N N . ILE A 1 287 ? -5.237 30.646 -6.259 1.00 66.38 287 ILE A N 1
ATOM 2323 C CA . ILE A 1 287 ? -6.094 31.847 -6.264 1.00 66.38 287 ILE A CA 1
ATOM 2324 C C . ILE A 1 287 ? -7.514 31.500 -5.797 1.00 66.38 287 ILE A C 1
ATOM 2326 O O . ILE A 1 287 ? -8.079 32.220 -4.979 1.00 66.38 287 ILE A O 1
ATOM 2330 N N . HIS A 1 288 ? -8.059 30.361 -6.234 1.00 59.97 288 HIS A N 1
ATOM 2331 C CA . HIS A 1 288 ? -9.381 29.899 -5.799 1.00 59.97 288 HIS A CA 1
ATOM 2332 C C . HIS A 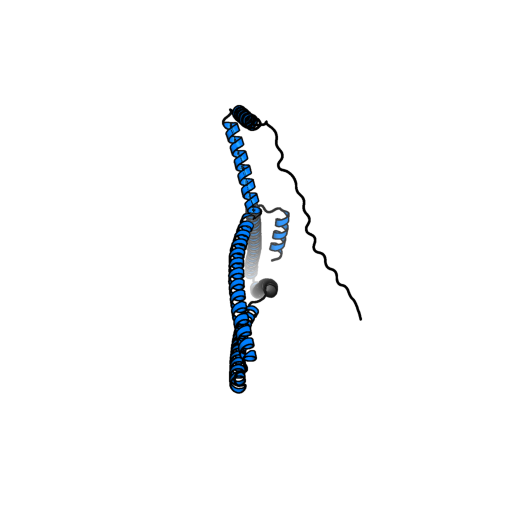1 288 ? -9.433 29.438 -4.329 1.00 59.97 288 HIS A C 1
ATOM 2334 O O . HIS A 1 288 ? -10.492 29.490 -3.712 1.00 59.97 288 HIS A O 1
ATOM 2340 N N . SER A 1 289 ? -8.305 29.003 -3.754 1.00 59.12 289 SER A N 1
ATOM 2341 C CA . SER A 1 289 ? -8.223 28.466 -2.380 1.00 59.12 289 SER A CA 1
ATOM 2342 C C . SER A 1 289 ? -7.775 29.460 -1.292 1.00 59.12 289 SER A C 1
ATOM 2344 O O . SER A 1 289 ? -7.746 29.084 -0.122 1.00 59.12 289 SER A O 1
ATOM 2346 N N . GLY A 1 290 ? -7.388 30.696 -1.639 1.00 57.56 290 GLY A N 1
ATOM 2347 C CA . GLY A 1 290 ? -6.959 31.721 -0.670 1.00 57.56 290 GLY A CA 1
ATOM 2348 C C . GLY A 1 290 ? -5.701 31.378 0.156 1.00 57.56 290 GLY A C 1
ATOM 2349 O O . GLY A 1 290 ? -5.518 31.919 1.245 1.00 57.56 290 GLY A O 1
ATOM 2350 N N . ARG A 1 291 ? -4.830 30.468 -0.313 1.00 58.19 291 ARG A N 1
ATOM 2351 C CA . ARG A 1 291 ? -3.651 29.996 0.451 1.00 58.19 291 ARG A CA 1
ATOM 2352 C C . ARG A 1 291 ? -2.459 30.963 0.392 1.00 58.19 291 ARG A C 1
ATOM 2354 O O . ARG A 1 291 ? -2.019 31.353 -0.690 1.00 58.19 291 ARG A O 1
ATOM 2361 N N . SER A 1 292 ? -1.868 31.257 1.555 1.00 59.66 292 SER A N 1
ATOM 2362 C CA . SER A 1 292 ? -0.665 32.098 1.729 1.00 59.66 292 SER A CA 1
ATOM 2363 C C . SER A 1 292 ? 0.600 31.488 1.090 1.00 59.66 292 SER A C 1
ATOM 2365 O O . SER A 1 292 ? 0.791 30.273 1.119 1.00 59.66 292 SER A O 1
ATOM 2367 N N . MET A 1 293 ? 1.503 32.331 0.563 1.00 56.66 293 MET A N 1
ATOM 2368 C CA . MET A 1 293 ? 2.759 31.962 -0.130 1.00 56.66 293 MET A CA 1
ATOM 2369 C C . MET A 1 293 ? 3.624 30.927 0.615 1.00 56.66 293 MET A C 1
ATOM 2371 O O . MET A 1 293 ? 4.231 30.070 -0.023 1.00 56.66 293 MET A O 1
ATOM 2375 N N . ARG A 1 294 ? 3.641 30.931 1.958 1.00 54.81 294 ARG A N 1
ATOM 2376 C CA . ARG A 1 294 ? 4.388 29.932 2.753 1.00 54.81 294 ARG A CA 1
ATOM 2377 C C . ARG A 1 294 ? 3.812 28.517 2.644 1.00 54.81 294 ARG A C 1
ATOM 2379 O O . ARG A 1 294 ? 4.571 27.559 2.560 1.00 54.81 294 ARG A O 1
ATOM 2386 N N . GLN A 1 295 ? 2.488 28.378 2.574 1.00 56.72 295 GLN A N 1
ATOM 2387 C CA . GLN A 1 295 ? 1.848 27.076 2.352 1.00 56.72 295 GLN A CA 1
ATOM 2388 C C . GLN A 1 295 ? 2.071 26.578 0.914 1.00 56.72 295 GLN A C 1
ATOM 2390 O O . GLN A 1 295 ? 2.051 25.378 0.664 1.00 56.72 295 GLN A O 1
ATOM 2395 N N . GLN A 1 296 ? 2.329 27.486 -0.033 1.00 56.00 296 GLN A N 1
ATOM 2396 C CA . GLN A 1 296 ? 2.594 27.151 -1.435 1.00 56.00 296 GLN A CA 1
ATOM 2397 C C . GLN A 1 296 ? 4.017 26.632 -1.678 1.00 56.00 296 GLN A C 1
ATOM 2399 O O . GLN A 1 296 ? 4.213 25.863 -2.618 1.00 56.00 296 GLN A O 1
ATOM 2404 N N . GLN A 1 297 ? 4.995 27.050 -0.867 1.00 57.50 297 GLN A N 1
ATOM 2405 C CA . GLN A 1 297 ? 6.363 26.530 -0.941 1.00 57.50 297 GLN A CA 1
ATOM 2406 C C . GLN A 1 297 ? 6.406 25.072 -0.463 1.00 57.50 297 GLN A C 1
ATOM 2408 O O . GLN A 1 297 ? 6.899 24.212 -1.178 1.00 57.50 297 GLN A O 1
ATOM 2413 N N . LEU A 1 298 ? 5.729 24.770 0.651 1.00 56.59 298 LEU A N 1
ATOM 2414 C CA . LEU A 1 298 ? 5.631 23.412 1.199 1.00 56.59 298 LEU A CA 1
ATOM 2415 C C . LEU A 1 298 ? 4.924 22.424 0.256 1.00 56.59 298 LEU A C 1
ATOM 2417 O O . LEU A 1 298 ? 5.356 21.285 0.125 1.00 56.59 298 LEU A O 1
ATOM 2421 N N . VAL A 1 299 ? 3.867 22.851 -0.447 1.00 58.00 299 VAL A N 1
ATOM 2422 C CA . VAL A 1 299 ? 3.195 21.996 -1.446 1.00 58.00 299 VAL A CA 1
ATOM 2423 C C . VAL A 1 299 ? 4.055 21.814 -2.703 1.00 58.00 299 VAL A C 1
ATOM 2425 O O . VAL A 1 299 ? 4.050 20.737 -3.290 1.00 58.00 299 VAL A O 1
ATOM 2428 N N . ARG A 1 300 ? 4.814 22.838 -3.122 1.00 55.59 300 ARG A N 1
ATOM 2429 C CA . ARG A 1 300 ? 5.763 22.715 -4.242 1.00 55.59 300 ARG A CA 1
ATOM 2430 C C . ARG A 1 300 ? 6.887 21.734 -3.931 1.00 55.59 300 ARG A C 1
ATOM 2432 O O . ARG A 1 300 ? 7.198 20.909 -4.785 1.00 55.59 300 ARG A O 1
ATOM 2439 N N . ASP A 1 301 ? 7.442 21.809 -2.729 1.00 52.66 301 ASP A N 1
ATOM 2440 C CA . ASP A 1 301 ? 8.531 20.937 -2.297 1.00 52.66 301 ASP A CA 1
ATOM 2441 C C . ASP A 1 301 ? 8.029 19.494 -2.093 1.00 52.66 301 ASP A C 1
ATOM 2443 O O . ASP A 1 301 ? 8.727 18.553 -2.449 1.00 52.66 301 ASP A O 1
ATOM 2447 N N . ALA A 1 302 ? 6.776 19.302 -1.659 1.00 51.00 302 ALA A N 1
ATOM 2448 C CA . ALA A 1 302 ? 6.152 17.977 -1.572 1.00 51.00 302 ALA A CA 1
ATOM 2449 C C . ALA A 1 302 ? 5.865 17.331 -2.946 1.00 51.00 302 ALA A C 1
ATOM 2451 O O . ALA A 1 302 ? 5.991 16.121 -3.090 1.00 51.00 302 ALA A O 1
ATOM 2452 N N . VAL A 1 303 ? 5.504 18.115 -3.970 1.00 51.56 303 VAL A N 1
ATOM 2453 C CA . VAL A 1 303 ? 5.201 17.604 -5.328 1.00 51.56 303 VAL A CA 1
ATOM 2454 C C . VAL A 1 303 ? 6.461 17.381 -6.174 1.00 51.56 303 VAL A C 1
ATOM 2456 O O . VAL A 1 303 ? 6.416 16.648 -7.153 1.00 51.56 303 VAL A O 1
ATOM 2459 N N . LEU A 1 304 ? 7.591 18.005 -5.831 1.00 43.69 304 LEU A N 1
ATOM 2460 C CA . LEU A 1 304 ? 8.874 17.778 -6.512 1.00 43.69 304 LEU A CA 1
ATOM 2461 C C . LEU A 1 304 ? 9.650 16.567 -5.967 1.00 43.69 304 LEU A C 1
ATOM 2463 O O . LEU A 1 304 ? 10.632 16.160 -6.589 1.00 43.69 304 LEU A O 1
ATOM 2467 N N . VAL A 1 305 ? 9.228 16.013 -4.826 1.00 44.47 305 VAL A N 1
ATOM 2468 C CA . VAL A 1 305 ? 9.863 14.862 -4.158 1.00 44.47 305 VAL A CA 1
ATOM 2469 C C . VAL A 1 305 ? 9.120 13.533 -4.414 1.00 44.47 305 VAL A C 1
ATOM 2471 O O . VAL A 1 305 ? 9.708 12.481 -4.179 1.00 44.47 305 VAL A O 1
ATOM 2474 N N . GLY A 1 306 ? 7.897 13.556 -4.966 1.00 37.88 306 GLY A N 1
ATOM 2475 C CA . GLY A 1 306 ? 7.182 12.374 -5.496 1.00 37.88 306 GLY A CA 1
ATOM 2476 C C . GLY A 1 306 ? 7.284 12.255 -7.015 1.00 37.88 306 GLY A C 1
ATOM 2477 O O . GLY A 1 306 ? 7.453 11.126 -7.528 1.00 37.88 306 GLY A O 1
#

Sequence (306 aa):
MFGSALELRGMRDTHNYHTGLFAKDQENPLWQLDGGLGAAGATFESRYSDPEEKKLMRMHILEEMQLLHKKIRAAKVDSVVCRLMLLMKSLKVLEKKELDCQSDNIAKKSDLEAKIIHLEEKITNNCDSKSLHDDLDHCISISLEKLHLAKKELAARLRMLLSVRRQLEDVPSQSELIQYEHRFSELNINIEEIHRQTRKYYATYNALLELKELMLKETSLLNSLNSQFQDAISDTAGRLKLIDSTGGILKGIKQFFWIRQHRQIVLLCRSYRKCKRGSRLIRESAIHSGRSMRQQQLVRDAVLVG

InterPro domains:
  IPR019159 CCDC93, coiled-coil domain [PF09762] (65-255)
  IPR039116 Coiled-coil domain-containing protein 93 [PTHR16441] (25-304)

Secondary structure (DSSP, 8-state):
----------------------------SHHHHHHHHHHHHHHHHTT---HHHHHHHHHHHHHHHHHHHHHHHHTTHHHHHHHHHHHHHHHHHHHHHHHHHHHHHHHHHHHHHHHHHHHHHHHHTT--HHHHHHHHHHHHHHHHHHHHHHHHHHHHHHHHHHHHHHHHHTSPPHHHHHHHHHHHHHHHHHHHHHHHHHHHHHHHHHHHHHHHHHHHHHHHHHHHHHHHHHHHTTSHHHHHHHHHHHHHHHHHHHHHHHHHHHHHHHHHHHHHHHHHHHHHHHHHHHHHHT--HHHHHHHHHHHHH-

Organism: Eucalyptus globulus (NCBI:txid34317)

Foldseek 3Di:
DDDDDDDDDDDDDDDDDDDDDDDDDDPDDPVVVVVVVVVVVVVVVVVPPDPVVVVVVVVVVVVVVVVVVVVCVVVCVVVVVVVVVVVVVVVVVVVVVVVVVVVVVVVVVVVVVVVVVVLVVVVVVPDDPVVNVVVVVVVVVVVVVVVVVVVVVVVVVVVVVVVVVVVVVVDDDPVVVVVVVVVVVVVVVVVVVVVVVVVVVVVVVVVVVVVVVVVVVVVVVVVVLVVLCVVQVVDPVSVVVSVVVVVVVVVVVVVVVVVVVVVVVVVVVVVVVVVVVVVVVLVVVCVVVVDDPVVVVVVVVVVVVD

Radius of gyration: 51.41 Å; chains: 1; bounding box: 87×93×141 Å